Protein AF-0000000074801088 (afdb_homodimer)

Structure (mmCIF, N/CA/C/O backbone):
data_AF-0000000074801088-model_v1
#
loop_
_entity.id
_entity.type
_entity.pdbx_description
1 polymer 'Uncharacterized protein'
#
loop_
_atom_site.group_PDB
_atom_site.id
_atom_site.type_symbol
_atom_site.label_atom_id
_atom_site.label_alt_id
_atom_site.label_comp_id
_atom_site.label_asym_id
_atom_site.label_entity_id
_atom_site.label_seq_id
_atom_site.pdbx_PDB_ins_code
_atom_site.Cartn_x
_atom_site.Cartn_y
_atom_site.Cartn_z
_atom_site.occupancy
_atom_site.B_iso_or_equiv
_atom_site.auth_seq_id
_atom_site.auth_comp_id
_atom_site.auth_asym_id
_atom_site.auth_atom_id
_atom_site.pdbx_PDB_model_num
ATOM 1 N N . MET A 1 1 ? 20.922 -14.672 -31.438 1 20.58 1 MET A N 1
ATOM 2 C CA . MET A 1 1 ? 20.516 -13.312 -31.078 1 20.58 1 MET A CA 1
ATOM 3 C C . MET A 1 1 ? 20.281 -13.211 -29.578 1 20.58 1 MET A C 1
ATOM 5 O O . MET A 1 1 ? 19.438 -13.914 -29.031 1 20.58 1 MET A O 1
ATOM 9 N N . THR A 1 2 ? 21.234 -13.008 -28.734 1 25.7 2 THR A N 1
ATOM 10 C CA . THR A 1 2 ? 21.266 -13.164 -27.297 1 25.7 2 THR A CA 1
ATOM 11 C C . THR A 1 2 ? 20.234 -12.266 -26.625 1 25.7 2 THR A C 1
ATOM 13 O O . THR A 1 2 ? 20.234 -11.047 -26.812 1 25.7 2 THR A O 1
ATOM 16 N N . ILE A 1 3 ? 18.938 -12.562 -26.75 1 32.53 3 ILE A N 1
ATOM 17 C CA . ILE A 1 3 ? 17.906 -11.75 -26.109 1 32.53 3 ILE A CA 1
ATOM 18 C C . ILE A 1 3 ? 18.469 -11.094 -24.859 1 32.53 3 ILE A C 1
ATOM 20 O O . ILE A 1 3 ? 18.953 -11.773 -23.953 1 32.53 3 ILE A O 1
ATOM 24 N N . ASP A 1 4 ? 19.125 -10.016 -24.953 1 36.09 4 ASP A N 1
ATOM 25 C CA . ASP A 1 4 ? 19.672 -9.164 -23.906 1 36.09 4 ASP A CA 1
ATOM 26 C C . ASP A 1 4 ? 18.75 -9.125 -22.688 1 36.09 4 ASP A C 1
ATOM 28 O O . ASP A 1 4 ? 17.609 -8.656 -22.781 1 36.09 4 ASP A O 1
ATOM 32 N N . GLY A 1 5 ? 18.469 -10.156 -22.016 1 40.12 5 GLY A N 1
ATOM 33 C CA . GLY A 1 5 ? 17.656 -10.461 -20.859 1 40.12 5 GLY A CA 1
ATOM 34 C C . GLY A 1 5 ? 17.516 -9.297 -19.891 1 40.12 5 GLY A C 1
ATOM 35 O O . GLY A 1 5 ? 18.484 -8.586 -19.625 1 40.12 5 GLY A O 1
ATOM 36 N N . CYS A 1 6 ? 16.562 -8.438 -20.078 1 46.59 6 CYS A N 1
ATOM 37 C CA . CYS A 1 6 ? 16.266 -7.289 -19.234 1 46.59 6 CYS A CA 1
ATOM 38 C C . CYS A 1 6 ? 16.719 -7.527 -17.797 1 46.59 6 CYS A C 1
ATOM 40 O O . CYS A 1 6 ? 16.141 -8.336 -17.078 1 46.59 6 CYS A O 1
ATOM 42 N N . ASN A 1 7 ? 18.016 -7.645 -17.562 1 57.75 7 ASN A N 1
ATOM 43 C CA . ASN A 1 7 ? 18.672 -7.832 -16.281 1 57.75 7 ASN A CA 1
ATOM 44 C C . ASN A 1 7 ? 18.438 -6.645 -15.344 1 57.75 7 ASN A C 1
ATOM 46 O O . ASN A 1 7 ? 18.625 -5.492 -15.75 1 57.75 7 ASN A O 1
ATOM 50 N N . TYR A 1 8 ? 17.547 -6.824 -14.523 1 63.91 8 TYR A N 1
ATOM 51 C CA . TYR A 1 8 ? 17.438 -5.805 -13.492 1 63.91 8 TYR A CA 1
ATOM 52 C C . TYR A 1 8 ? 18.719 -5.703 -12.688 1 63.91 8 TYR A C 1
ATOM 54 O O . TYR A 1 8 ? 19.391 -6.707 -12.445 1 63.91 8 TYR A O 1
ATOM 62 N N . ARG A 1 9 ? 19.312 -4.531 -12.578 1 66 9 ARG A N 1
ATOM 63 C CA . ARG A 1 9 ? 20.484 -4.273 -11.742 1 66 9 ARG A CA 1
ATOM 64 C C . ARG A 1 9 ? 20.172 -3.225 -10.68 1 66 9 ARG A C 1
ATOM 66 O O . ARG A 1 9 ? 19.266 -2.41 -10.852 1 66 9 ARG A O 1
ATOM 73 N N . LEU A 1 10 ? 20.859 -3.379 -9.578 1 69.06 10 LEU A N 1
ATOM 74 C CA . LEU A 1 10 ? 20.766 -2.32 -8.578 1 69.06 10 LEU A CA 1
ATOM 75 C C . LEU A 1 10 ? 21.25 -0.991 -9.156 1 69.06 10 LEU A C 1
ATOM 77 O O . LEU A 1 10 ? 22.375 -0.887 -9.633 1 69.06 10 LEU A O 1
ATOM 81 N N . SER A 1 11 ? 20.328 -0.104 -9.328 1 68.5 11 SER A N 1
ATOM 82 C CA . SER A 1 11 ? 20.703 1.177 -9.914 1 68.5 11 SER A CA 1
ATOM 83 C C . SER A 1 11 ? 21.141 2.174 -8.844 1 68.5 11 SER A C 1
ATOM 85 O O . SER A 1 11 ? 22.078 2.93 -9.047 1 68.5 11 SER A O 1
ATOM 87 N N . CYS A 1 12 ? 20.375 2.211 -7.723 1 72.12 12 CYS A N 1
ATOM 88 C CA . CYS A 1 12 ? 20.719 3.174 -6.684 1 72.12 12 CYS A CA 1
ATOM 89 C C . CYS A 1 12 ? 20.203 2.717 -5.324 1 72.12 12 CYS A C 1
ATOM 91 O O . CYS A 1 12 ? 19.219 1.978 -5.246 1 72.12 12 CYS A O 1
ATOM 93 N N . THR A 1 13 ? 20.938 3.092 -4.336 1 73.12 13 THR A N 1
ATOM 94 C CA . THR A 1 13 ? 20.531 2.867 -2.951 1 73.12 13 THR A CA 1
ATOM 95 C C . THR A 1 13 ? 20.25 4.191 -2.25 1 73.12 13 THR A C 1
ATOM 97 O O . THR A 1 13 ? 21.062 5.121 -2.311 1 73.12 13 THR A O 1
ATOM 100 N N . LEU A 1 14 ? 19.047 4.258 -1.788 1 75 14 LEU A N 1
ATOM 101 C CA . LEU A 1 14 ? 18.688 5.449 -1.033 1 75 14 LEU A CA 1
ATOM 102 C C . LEU A 1 14 ? 18.984 5.273 0.45 1 75 14 LEU A C 1
ATOM 104 O O . LEU A 1 14 ? 18.312 4.5 1.138 1 75 14 LEU A O 1
ATOM 108 N N . ARG A 1 15 ? 20.078 5.977 0.798 1 74.5 15 ARG A N 1
ATOM 109 C CA . ARG A 1 15 ? 20.578 5.848 2.166 1 74.5 15 ARG A CA 1
ATOM 110 C C . ARG A 1 15 ? 20.422 7.16 2.928 1 74.5 15 ARG A C 1
ATOM 112 O O . ARG A 1 15 ? 20.938 8.195 2.5 1 74.5 15 ARG A O 1
ATOM 119 N N . ALA A 1 16 ? 19.359 7.191 3.789 1 71.19 16 ALA A N 1
ATOM 120 C CA . ALA A 1 16 ? 19.312 8.422 4.566 1 71.19 16 ALA A CA 1
ATOM 121 C C . ALA A 1 16 ? 18.578 8.211 5.895 1 71.19 16 ALA A C 1
ATOM 123 O O . ALA A 1 16 ? 18.938 8.812 6.906 1 71.19 16 ALA A O 1
ATOM 124 N N . HIS A 1 17 ? 17.672 7.391 5.895 1 80.88 17 HIS A N 1
ATOM 125 C CA . HIS A 1 17 ? 16.969 7.168 7.148 1 80.88 17 HIS A CA 1
ATOM 126 C C . HIS A 1 17 ? 17.859 6.496 8.18 1 80.88 17 HIS A C 1
ATOM 128 O O . HIS A 1 17 ? 18.719 5.676 7.828 1 80.88 17 HIS A O 1
ATOM 134 N N . GLU A 1 18 ? 17.688 6.84 9.445 1 79.94 18 GLU A N 1
ATOM 135 C CA . GLU A 1 18 ? 18.516 6.312 10.531 1 79.94 18 GLU A CA 1
ATOM 136 C C . GLU A 1 18 ? 17.844 5.113 11.195 1 79.94 18 GLU A C 1
ATOM 138 O O . GLU A 1 18 ? 18.422 4.5 12.094 1 79.94 18 GLU A O 1
ATOM 143 N N . ASP A 1 19 ? 16.703 4.891 10.852 1 81.94 19 ASP A N 1
ATOM 144 C CA . ASP A 1 19 ? 15.922 3.766 11.375 1 81.94 19 ASP A CA 1
ATOM 145 C C . ASP A 1 19 ? 15.055 3.146 10.273 1 81.94 19 ASP A C 1
ATOM 147 O O . ASP A 1 19 ? 15.172 3.512 9.102 1 81.94 19 ASP A O 1
ATOM 151 N N . ASP A 1 20 ? 14.219 2.174 10.594 1 75.69 20 ASP A N 1
ATOM 152 C CA . ASP A 1 20 ? 13.422 1.412 9.633 1 75.69 20 ASP A CA 1
ATOM 153 C C . ASP A 1 20 ? 12.5 2.33 8.836 1 75.69 20 ASP A C 1
ATOM 155 O O . ASP A 1 20 ? 11.906 3.26 9.391 1 75.69 20 ASP A O 1
ATOM 159 N N . VAL A 1 21 ? 12.492 2.049 7.508 1 81.5 21 VAL A N 1
ATOM 160 C CA . VAL A 1 21 ? 11.492 2.699 6.66 1 81.5 21 VAL A CA 1
ATOM 161 C C . VAL A 1 21 ? 10.141 2.004 6.824 1 81.5 21 VAL A C 1
ATOM 163 O O . VAL A 1 21 ? 10.07 0.773 6.824 1 81.5 21 VAL A O 1
ATOM 166 N N . ARG A 1 22 ? 9.102 2.705 6.953 1 81 22 ARG A N 1
ATOM 167 C CA . ARG A 1 22 ? 7.793 2.127 7.238 1 81 22 ARG A CA 1
ATOM 168 C C . ARG A 1 22 ? 6.891 2.174 6.008 1 81 22 ARG A C 1
ATOM 170 O O . ARG A 1 22 ? 6.016 1.322 5.84 1 81 22 ARG A O 1
ATOM 177 N N . ARG A 1 23 ? 7.055 3.203 5.211 1 83.12 23 ARG A N 1
ATOM 178 C CA . ARG A 1 23 ? 6.203 3.355 4.035 1 83.12 23 ARG A CA 1
ATOM 179 C C . ARG A 1 23 ? 6.941 4.082 2.918 1 83.12 23 ARG A C 1
ATOM 181 O O . ARG A 1 23 ? 7.785 4.941 3.18 1 83.12 23 ARG A O 1
ATOM 188 N N . ILE A 1 24 ? 6.613 3.711 1.721 1 83.94 24 ILE A N 1
ATOM 189 C CA . ILE A 1 24 ? 7.051 4.406 0.516 1 83.94 24 ILE A CA 1
ATOM 190 C C . ILE A 1 24 ? 5.836 4.977 -0.218 1 83.94 24 ILE A C 1
ATOM 192 O O . ILE A 1 24 ? 4.828 4.289 -0.388 1 83.94 24 ILE A O 1
ATOM 196 N N . CYS A 1 25 ? 5.93 6.18 -0.61 1 87.75 25 CYS A N 1
ATOM 197 C CA . CYS A 1 25 ? 4.855 6.852 -1.331 1 87.75 25 CYS A CA 1
ATOM 198 C C . CYS A 1 25 ? 5.363 7.438 -2.643 1 87.75 25 CYS A C 1
ATOM 200 O O . CYS A 1 25 ? 6.266 8.273 -2.645 1 87.75 25 CYS A O 1
ATOM 202 N N . LEU A 1 26 ? 4.785 6.957 -3.688 1 85.69 26 LEU A N 1
ATOM 203 C CA . LEU A 1 26 ? 5.109 7.531 -4.988 1 85.69 26 LEU A CA 1
ATOM 204 C C . LEU A 1 26 ? 4.422 8.883 -5.176 1 85.69 26 LEU A C 1
ATOM 206 O O . LEU A 1 26 ? 3.219 9.008 -4.926 1 85.69 26 LEU A O 1
ATOM 210 N N . CYS A 1 27 ? 5.211 9.805 -5.562 1 90.38 27 CYS A N 1
ATOM 211 C CA . CYS A 1 27 ? 4.699 11.156 -5.75 1 90.38 27 CYS A CA 1
ATOM 212 C C . CYS A 1 27 ? 4.672 11.531 -7.227 1 90.38 27 CYS A C 1
ATOM 214 O O . CYS A 1 27 ? 5.203 12.57 -7.621 1 90.38 27 CYS A O 1
ATOM 216 N N . GLY A 1 28 ? 3.992 10.664 -7.953 1 84.44 28 GLY A N 1
ATOM 217 C CA . GLY A 1 28 ? 3.977 10.875 -9.391 1 84.44 28 GLY A CA 1
ATOM 218 C C . GLY A 1 28 ? 5.363 10.922 -10.008 1 84.44 28 GLY A C 1
ATOM 219 O O . GLY A 1 28 ? 6.176 10.023 -9.781 1 84.44 28 GLY A O 1
ATOM 220 N N . ASN A 1 29 ? 5.543 11.922 -10.836 1 83.69 29 ASN A N 1
ATOM 221 C CA . ASN A 1 29 ? 6.848 12.102 -11.469 1 83.69 29 ASN A CA 1
ATOM 222 C C . ASN A 1 29 ? 7.75 13.016 -10.648 1 83.69 29 ASN A C 1
ATOM 224 O O . ASN A 1 29 ? 8.883 13.289 -11.039 1 83.69 29 ASN A O 1
ATOM 228 N N . SER A 1 30 ? 7.211 13.43 -9.523 1 90.38 30 SER A N 1
ATOM 229 C CA . SER A 1 30 ? 7.953 14.398 -8.719 1 90.38 30 SER A CA 1
ATOM 230 C C . SER A 1 30 ? 9.008 13.711 -7.855 1 90.38 30 SER A C 1
ATOM 232 O O . SER A 1 30 ? 9.992 14.328 -7.465 1 90.38 30 SER A O 1
ATOM 234 N N . GLY A 1 31 ? 8.773 12.492 -7.5 1 89.5 31 GLY A N 1
ATOM 235 C CA . GLY A 1 31 ? 9.742 11.805 -6.66 1 89.5 31 GLY A CA 1
ATOM 236 C C . GLY A 1 31 ? 9.117 10.742 -5.781 1 89.5 31 GLY A C 1
ATOM 237 O O . GLY A 1 31 ? 8.062 10.188 -6.113 1 89.5 31 GLY A O 1
ATOM 238 N N . ILE A 1 32 ? 9.828 10.422 -4.707 1 87.31 32 ILE A N 1
ATOM 239 C CA . ILE A 1 32 ? 9.422 9.398 -3.75 1 87.31 32 ILE A CA 1
ATOM 240 C C . ILE A 1 32 ? 9.539 9.938 -2.328 1 87.31 32 ILE A C 1
ATOM 242 O O . ILE A 1 32 ? 10.523 10.602 -1.995 1 87.31 32 ILE A O 1
ATOM 246 N N . ALA A 1 33 ? 8.477 9.672 -1.574 1 90.44 33 ALA A N 1
ATOM 247 C CA . ALA A 1 33 ? 8.547 10 -0.152 1 90.44 33 ALA A CA 1
ATOM 248 C C . ALA A 1 33 ? 8.625 8.734 0.699 1 90.44 33 ALA A C 1
ATOM 250 O O . ALA A 1 33 ? 7.945 7.746 0.419 1 90.44 33 ALA A O 1
ATOM 251 N N . THR A 1 34 ? 9.492 8.742 1.693 1 87.44 34 THR A N 1
ATOM 252 C CA . THR A 1 34 ? 9.617 7.613 2.605 1 87.44 34 THR A CA 1
ATOM 253 C C . THR A 1 34 ? 9.43 8.062 4.051 1 87.44 34 THR A C 1
ATOM 255 O O . THR A 1 34 ? 9.898 9.125 4.445 1 87.44 34 THR A O 1
ATOM 258 N N . SER A 1 35 ? 8.648 7.285 4.75 1 89.69 35 SER A N 1
ATOM 259 C CA . SER A 1 35 ? 8.508 7.504 6.188 1 89.69 35 SER A CA 1
ATOM 260 C C . SER A 1 35 ? 9.328 6.496 6.984 1 89.69 35 SER A C 1
ATOM 262 O O . SER A 1 35 ? 9.609 5.398 6.5 1 89.69 35 SER A O 1
ATOM 264 N N . SER A 1 36 ? 9.625 6.871 8.219 1 86.5 36 SER A N 1
ATOM 265 C CA . SER A 1 36 ? 10.555 6.027 8.961 1 86.5 36 SER A CA 1
ATOM 266 C C . SER A 1 36 ? 10.281 6.094 10.461 1 86.5 36 SER A C 1
ATOM 268 O O . SER A 1 36 ? 9.602 7.012 10.93 1 86.5 36 SER A O 1
ATOM 270 N N . ARG A 1 37 ? 10.859 5.133 11.141 1 87.88 37 ARG A N 1
ATOM 271 C CA . ARG A 1 37 ? 10.859 5.129 12.594 1 87.88 37 ARG A CA 1
ATOM 272 C C . ARG A 1 37 ? 11.766 6.23 13.148 1 87.88 37 ARG A C 1
ATOM 274 O O . ARG A 1 37 ? 11.703 6.555 14.336 1 87.88 37 ARG A O 1
ATOM 281 N N . ASP A 1 38 ? 12.586 6.855 12.344 1 88.31 38 ASP A N 1
ATOM 282 C CA . ASP A 1 38 ? 13.469 7.922 12.805 1 88.31 38 ASP A CA 1
ATOM 283 C C . ASP A 1 38 ? 12.719 9.242 12.93 1 88.31 38 ASP A C 1
ATOM 285 O O . ASP A 1 38 ? 13.336 10.305 13.055 1 88.31 38 ASP A O 1
ATOM 289 N N . LYS A 1 39 ? 11.453 9.234 12.758 1 96 39 LYS A N 1
ATOM 290 C CA . LYS A 1 39 ? 10.523 10.328 13.016 1 96 39 LYS A CA 1
ATOM 291 C C . LYS A 1 39 ? 10.531 11.336 11.867 1 96 39 LYS A C 1
ATOM 293 O O . LYS A 1 39 ? 10.016 12.445 12 1 96 39 LYS A O 1
ATOM 298 N N . THR A 1 40 ? 11.102 10.914 10.742 1 94.94 40 THR A N 1
ATOM 299 C CA . THR A 1 40 ? 11.172 11.867 9.641 1 94.94 40 THR A CA 1
ATOM 300 C C . THR A 1 40 ? 10.5 11.297 8.391 1 94.94 40 THR A C 1
ATOM 302 O O . THR A 1 40 ? 10.312 10.086 8.281 1 94.94 40 THR A O 1
ATOM 305 N N . VAL A 1 41 ? 10.109 12.195 7.523 1 94.69 41 VAL A N 1
ATOM 306 C CA . VAL A 1 41 ? 9.797 11.898 6.129 1 94.69 41 VAL A CA 1
ATOM 307 C C . VAL A 1 41 ? 10.914 12.43 5.23 1 94.69 41 VAL A C 1
ATOM 309 O O . VAL A 1 41 ? 11.375 13.562 5.402 1 94.69 41 VAL A O 1
ATOM 312 N N . ARG A 1 42 ? 11.336 11.594 4.328 1 92.56 42 ARG A N 1
ATOM 313 C CA . ARG A 1 42 ? 12.344 12.039 3.373 1 92.56 42 ARG A CA 1
ATOM 314 C C . ARG A 1 42 ? 11.789 12.023 1.951 1 92.56 42 ARG A C 1
ATOM 316 O O . ARG A 1 42 ? 11.062 11.109 1.571 1 92.56 42 ARG A O 1
ATOM 323 N N . PHE A 1 43 ? 12.109 13.055 1.259 1 94.12 43 PHE A N 1
ATOM 324 C CA . PHE A 1 43 ? 11.664 13.203 -0.122 1 94.12 43 PHE A CA 1
ATOM 325 C C . PHE A 1 43 ? 12.836 13.086 -1.085 1 94.12 43 PHE A C 1
ATOM 327 O O . PHE A 1 43 ? 13.828 13.805 -0.956 1 94.12 43 PHE A O 1
ATOM 334 N N . TRP A 1 44 ? 12.68 12.156 -2.012 1 89.12 44 TRP A N 1
ATOM 335 C CA . TRP A 1 44 ? 13.719 11.852 -2.992 1 89.12 44 TRP A CA 1
ATOM 336 C C . TRP A 1 44 ? 13.289 12.281 -4.391 1 89.12 44 TRP A C 1
ATOM 338 O O . TRP A 1 44 ? 12.164 12.008 -4.812 1 89.12 44 TRP A O 1
ATOM 348 N N . VAL A 1 45 ? 14.18 12.945 -5.09 1 90.12 45 VAL A N 1
ATOM 349 C CA . VAL A 1 45 ? 13.883 13.383 -6.449 1 90.12 45 VAL A CA 1
ATOM 350 C C . VAL A 1 45 ? 14.82 12.695 -7.434 1 90.12 45 VAL A C 1
ATOM 352 O O . VAL A 1 45 ? 15.93 12.289 -7.062 1 90.12 45 VAL A O 1
ATOM 355 N N . PRO A 1 46 ? 14.297 12.539 -8.641 1 86.62 46 PRO A N 1
ATOM 356 C CA . PRO A 1 46 ? 15.195 11.969 -9.648 1 86.62 46 PRO A CA 1
ATOM 357 C C . PRO A 1 46 ? 16.469 12.789 -9.836 1 86.62 46 PRO A C 1
ATOM 359 O O . PRO A 1 46 ? 16.422 14.016 -9.82 1 86.62 46 PRO A O 1
ATOM 362 N N . ASP A 1 47 ? 17.547 12.102 -9.891 1 87.81 47 ASP A N 1
ATOM 363 C CA . ASP A 1 47 ? 18.844 12.734 -10.141 1 87.81 47 ASP A CA 1
ATOM 364 C C . ASP A 1 47 ? 19 13.109 -11.609 1 87.81 47 ASP A C 1
ATOM 366 O O . ASP A 1 47 ? 18.969 12.242 -12.484 1 87.81 47 ASP A O 1
ATOM 370 N N . PRO A 1 48 ? 19.172 14.367 -11.891 1 86.12 48 PRO A N 1
ATOM 371 C CA . PRO A 1 48 ? 19.344 14.758 -13.289 1 86.12 48 PRO A CA 1
ATOM 372 C C . PRO A 1 48 ? 20.656 14.25 -13.891 1 86.12 48 PRO A C 1
ATOM 374 O O . PRO A 1 48 ? 20.781 14.117 -15.109 1 86.12 48 PRO A O 1
ATOM 377 N N . GLU A 1 49 ? 21.625 13.922 -13.094 1 86 49 GLU A N 1
ATOM 378 C CA . GLU A 1 49 ? 22.953 13.562 -13.578 1 86 49 GLU A CA 1
ATOM 379 C C . GLU A 1 49 ? 23.109 12.047 -13.695 1 86 49 GLU A C 1
ATOM 381 O O . GLU A 1 49 ? 24.078 11.562 -14.281 1 86 49 GLU A O 1
ATOM 386 N N . LYS A 1 50 ? 22.344 11.336 -13.086 1 76.31 50 LYS A N 1
ATOM 387 C CA . LYS A 1 50 ? 22.453 9.875 -13.078 1 76.31 50 LYS A CA 1
ATOM 388 C C . LYS A 1 50 ? 21.141 9.227 -13.5 1 76.31 50 LYS A C 1
ATOM 390 O O . LYS A 1 50 ? 20.109 9.398 -12.852 1 76.31 50 LYS A O 1
ATOM 395 N N . LYS A 1 51 ? 21.328 8.508 -14.594 1 73.5 51 LYS A N 1
ATOM 396 C CA . LYS A 1 51 ? 20.141 7.793 -15.062 1 73.5 51 LYS A CA 1
ATOM 397 C C . LYS A 1 51 ? 19.656 6.781 -14.023 1 73.5 51 LYS A C 1
ATOM 399 O O . LYS A 1 51 ? 20.453 6.008 -13.492 1 73.5 51 LYS A O 1
ATOM 404 N N . HIS A 1 52 ? 18.484 6.809 -13.523 1 71.12 52 HIS A N 1
ATOM 405 C CA . HIS A 1 52 ? 17.859 5.906 -12.562 1 71.12 52 HIS A CA 1
ATOM 406 C C . HIS A 1 52 ? 18.328 6.199 -11.148 1 71.12 52 HIS A C 1
ATOM 408 O O . HIS A 1 52 ? 18.359 5.305 -10.297 1 71.12 52 HIS A O 1
ATOM 414 N N . GLY A 1 53 ? 18.766 7.363 -11 1 78 53 GLY A N 1
ATOM 415 C CA . GLY A 1 53 ? 19.203 7.766 -9.672 1 78 53 GLY A CA 1
ATOM 416 C C . GLY A 1 53 ? 18.234 8.719 -8.984 1 78 53 GLY A C 1
ATOM 417 O O . GLY A 1 53 ? 17.406 9.344 -9.641 1 78 53 GLY A O 1
ATOM 418 N N . TYR A 1 54 ? 18.312 8.695 -7.672 1 83.25 54 TYR A N 1
ATOM 419 C CA . TYR A 1 54 ? 17.531 9.617 -6.848 1 83.25 54 TYR A CA 1
ATOM 420 C C . TYR A 1 54 ? 18.438 10.344 -5.848 1 83.25 54 TYR A C 1
ATOM 422 O O . TYR A 1 54 ? 19.438 9.797 -5.402 1 83.25 54 TYR A O 1
ATOM 430 N N . LEU A 1 55 ? 18 11.547 -5.594 1 87.94 55 LEU A N 1
ATOM 431 C CA . LEU A 1 55 ? 18.688 12.352 -4.59 1 87.94 55 LEU A CA 1
ATOM 432 C C . LEU A 1 55 ? 17.734 12.789 -3.49 1 87.94 55 LEU A C 1
ATOM 434 O O . LEU A 1 55 ? 16.547 13.047 -3.754 1 87.94 55 LEU A O 1
ATOM 438 N N . LEU A 1 56 ? 18.375 12.867 -2.291 1 90.44 56 LEU A N 1
ATOM 439 C CA . LEU A 1 56 ? 17.578 13.422 -1.194 1 90.44 56 LEU A CA 1
ATOM 440 C C . LEU A 1 56 ? 17.344 14.922 -1.396 1 90.44 56 LEU A C 1
ATOM 442 O O . LEU A 1 56 ? 18.297 15.695 -1.511 1 90.44 56 LEU A O 1
ATOM 446 N N . SER A 1 57 ? 16.156 15.273 -1.509 1 94.12 57 SER A N 1
ATOM 447 C CA . SER A 1 57 ? 15.805 16.672 -1.741 1 94.12 57 SER A CA 1
ATOM 448 C C . SER A 1 57 ? 15.414 17.375 -0.442 1 94.12 57 SER A C 1
ATOM 450 O O . SER A 1 57 ? 15.797 18.516 -0.21 1 94.12 57 SER A O 1
ATOM 452 N N . LYS A 1 58 ? 14.648 16.703 0.413 1 95.75 58 LYS A N 1
ATOM 453 C CA . LYS A 1 58 ? 14.156 17.297 1.652 1 95.75 58 LYS A CA 1
ATOM 454 C C . LYS A 1 58 ? 14.078 16.25 2.766 1 95.75 58 LYS A C 1
ATOM 456 O O . LYS A 1 58 ? 13.812 15.078 2.506 1 95.75 58 LYS A O 1
ATOM 461 N N . THR A 1 59 ? 14.367 16.719 3.932 1 95.88 59 THR A N 1
ATOM 462 C CA . THR A 1 59 ? 14.047 15.992 5.16 1 95.88 59 THR A CA 1
ATOM 463 C C . THR A 1 59 ? 12.984 16.734 5.965 1 95.88 59 THR A C 1
ATOM 465 O O . THR A 1 59 ? 13.211 17.875 6.395 1 95.88 59 THR A O 1
ATOM 468 N N . LEU A 1 60 ? 11.898 16.141 6.121 1 97.56 60 LEU A N 1
ATOM 469 C CA . LEU A 1 60 ? 10.766 16.734 6.82 1 97.56 60 LEU A CA 1
ATOM 470 C C . LEU A 1 60 ? 10.664 16.203 8.25 1 97.56 60 LEU A C 1
ATOM 472 O O . LEU A 1 60 ? 10.234 15.07 8.461 1 97.56 60 LEU A O 1
ATOM 476 N N . ALA A 1 61 ? 11.07 17.078 9.148 1 97.44 61 ALA A N 1
ATOM 477 C CA . ALA A 1 61 ? 11.07 16.719 10.562 1 97.44 61 ALA A CA 1
ATOM 478 C C . ALA A 1 61 ? 9.992 17.484 11.32 1 97.44 61 ALA A C 1
ATOM 480 O O . ALA A 1 61 ? 9.93 18.719 11.25 1 97.44 61 ALA A O 1
ATOM 481 N N . GLY A 1 62 ? 9.141 16.797 11.93 1 97.31 62 GLY A N 1
ATOM 482 C CA . GLY A 1 62 ? 8.07 17.422 12.695 1 97.31 62 GLY A CA 1
ATOM 483 C C . GLY A 1 62 ? 7.398 16.453 13.664 1 97.31 62 GLY A C 1
ATOM 484 O O . GLY A 1 62 ? 6.965 16.859 14.75 1 97.31 62 GLY A O 1
ATOM 485 N N . HIS A 1 63 ? 7.336 15.219 13.359 1 98.19 63 HIS A N 1
ATOM 486 C CA . HIS A 1 63 ? 6.754 14.203 14.227 1 98.19 63 HIS A CA 1
ATOM 487 C C . HIS A 1 63 ? 7.645 13.945 15.438 1 98.19 63 HIS A C 1
ATOM 489 O O . HIS A 1 63 ? 8.867 14.062 15.352 1 98.19 63 HIS A O 1
ATOM 495 N N . THR A 1 64 ? 7.066 13.539 16.531 1 97.88 64 THR A N 1
ATOM 496 C CA . THR A 1 64 ? 7.797 13.266 17.766 1 97.88 64 THR A CA 1
ATOM 497 C C . THR A 1 64 ? 7.938 11.758 17.984 1 97.88 64 THR A C 1
ATOM 499 O O . THR A 1 64 ? 8.516 11.32 18.969 1 97.88 64 THR A O 1
ATOM 502 N N . SER A 1 65 ? 7.402 10.945 17.172 1 96.62 65 SER A N 1
ATOM 503 C CA . SER A 1 65 ? 7.508 9.492 17.141 1 96.62 65 SER A CA 1
ATOM 504 C C . SER A 1 65 ? 7.512 8.961 15.711 1 96.62 65 SER A C 1
ATOM 506 O O . SER A 1 65 ? 7.641 9.734 14.758 1 96.62 65 SER A O 1
ATOM 508 N N . PHE A 1 66 ? 7.492 7.645 15.594 1 92.69 66 PHE A N 1
ATOM 509 C CA . PHE A 1 66 ? 7.648 7.043 14.273 1 92.69 66 PHE A CA 1
ATOM 510 C C . PHE A 1 66 ? 6.559 7.523 13.328 1 92.69 66 PHE A C 1
ATOM 512 O O . PHE A 1 66 ? 5.434 7.801 13.758 1 92.69 66 PHE A O 1
ATOM 519 N N . VAL A 1 67 ? 6.949 7.691 12.031 1 93.56 67 VAL A N 1
ATOM 520 C CA . VAL A 1 67 ? 6.047 8.086 10.953 1 93.56 67 VAL A CA 1
ATOM 521 C C . VAL A 1 67 ? 5.641 6.859 10.141 1 93.56 67 VAL A C 1
ATOM 523 O O . VAL A 1 67 ? 6.48 6.023 9.805 1 93.56 67 VAL A O 1
ATOM 526 N N . GLY A 1 68 ? 4.324 6.797 9.844 1 91.44 68 GLY A N 1
ATOM 527 C CA . GLY A 1 68 ? 3.82 5.648 9.109 1 91.44 68 GLY A CA 1
ATOM 528 C C . GLY A 1 68 ? 3.189 6.02 7.785 1 91.44 68 GLY A C 1
ATOM 529 O O . GLY A 1 68 ? 3.887 6.152 6.773 1 91.44 68 GLY A O 1
ATOM 530 N N . PRO A 1 69 ? 1.876 6.254 7.754 1 91.19 69 PRO A N 1
ATOM 531 C CA . PRO A 1 69 ? 1.207 6.48 6.469 1 91.19 69 PRO A CA 1
ATOM 532 C C . PRO A 1 69 ? 1.589 7.816 5.832 1 91.19 69 PRO A C 1
ATOM 534 O O . PRO A 1 69 ? 1.842 8.789 6.539 1 91.19 69 PRO A O 1
ATOM 537 N N . LEU A 1 70 ? 1.595 7.781 4.535 1 93.12 70 LEU A N 1
ATOM 538 C CA . LEU A 1 70 ? 1.892 8.945 3.703 1 93.12 70 LEU A CA 1
ATOM 539 C C . LEU A 1 70 ? 0.854 9.102 2.596 1 93.12 70 LEU A C 1
ATOM 541 O O . LEU A 1 70 ? 0.294 8.109 2.121 1 93.12 70 LEU A O 1
ATOM 545 N N . ALA A 1 71 ? 0.669 10.266 2.223 1 94.56 71 ALA A N 1
ATOM 546 C CA . ALA A 1 71 ? -0.117 10.562 1.029 1 94.56 71 ALA A CA 1
ATOM 547 C C . ALA A 1 71 ? 0.467 11.75 0.273 1 94.56 71 ALA A C 1
ATOM 549 O O . ALA A 1 71 ? 1.042 12.664 0.879 1 94.56 71 ALA A O 1
ATOM 550 N N . TRP A 1 72 ? 0.234 11.688 -0.998 1 94.62 72 TRP A N 1
ATOM 551 C CA . TRP A 1 72 ? 0.78 12.688 -1.906 1 94.62 72 TRP A CA 1
ATOM 552 C C . TRP A 1 72 ? -0.314 13.633 -2.398 1 94.62 72 TRP A C 1
ATOM 554 O O . TRP A 1 72 ? -1.411 13.188 -2.75 1 94.62 72 TRP A O 1
ATOM 564 N N . ILE A 1 73 ? 0.06 14.906 -2.357 1 95.25 73 ILE A N 1
ATOM 565 C CA . ILE A 1 73 ? -0.756 15.93 -3.006 1 95.25 73 ILE A CA 1
ATOM 566 C C . ILE A 1 73 ? -0.015 16.484 -4.215 1 95.25 73 ILE A C 1
ATOM 568 O O . ILE A 1 73 ? 1.02 17.141 -4.07 1 95.25 73 ILE A O 1
ATOM 572 N N . PRO A 1 74 ? -0.579 16.25 -5.332 1 94.69 74 PRO A N 1
ATOM 573 C CA . PRO A 1 74 ? 0.116 16.719 -6.535 1 94.69 74 PRO A CA 1
ATOM 574 C C . PRO A 1 74 ? 0.247 18.234 -6.582 1 94.69 74 PRO A C 1
ATOM 576 O O . PRO A 1 74 ? -0.508 18.953 -5.91 1 94.69 74 PRO A O 1
ATOM 579 N N . PRO A 1 75 ? 1.188 18.672 -7.438 1 95.44 75 PRO A N 1
ATOM 580 C CA . PRO A 1 75 ? 1.36 20.109 -7.59 1 95.44 75 PRO A CA 1
ATOM 581 C C . PRO A 1 75 ? 0.078 20.812 -8.031 1 95.44 75 PRO A C 1
ATOM 583 O O . PRO A 1 75 ? -0.679 20.281 -8.844 1 95.44 75 PRO A O 1
ATOM 586 N N . GLY A 1 76 ? -0.136 21.953 -7.457 1 93.75 76 GLY A N 1
ATOM 587 C CA . GLY A 1 76 ? -1.277 22.812 -7.754 1 93.75 76 GLY A CA 1
ATOM 588 C C . GLY A 1 76 ? -1.103 24.234 -7.27 1 93.75 76 GLY A C 1
ATOM 589 O O . GLY A 1 76 ? 0.017 24.672 -6.988 1 93.75 76 GLY A O 1
ATOM 590 N N . GLU A 1 77 ? -2.197 24.938 -7.277 1 92.56 77 GLU A N 1
ATOM 591 C CA . GLU A 1 77 ? -2.141 26.344 -6.91 1 92.56 77 GLU A CA 1
ATOM 592 C C . GLU A 1 77 ? -1.67 26.531 -5.469 1 92.56 77 GLU A C 1
ATOM 594 O O . GLU A 1 77 ? -0.799 27.359 -5.195 1 92.56 77 GLU A O 1
ATOM 599 N N . ARG A 1 78 ? -2.184 25.734 -4.586 1 90.69 78 ARG A N 1
ATOM 600 C CA . ARG A 1 78 ? -1.858 25.875 -3.168 1 90.69 78 ARG A CA 1
ATOM 601 C C . ARG A 1 78 ? -0.448 25.375 -2.879 1 90.69 78 ARG A C 1
ATOM 603 O O . ARG A 1 78 ? 0.266 25.953 -2.057 1 90.69 78 ARG A O 1
ATOM 610 N N . PHE A 1 79 ? -0.082 24.266 -3.557 1 95 79 PHE A N 1
ATOM 611 C CA . PHE A 1 79 ? 1.229 23.656 -3.383 1 95 79 PHE A CA 1
ATOM 612 C C . PHE A 1 79 ? 1.931 23.484 -4.723 1 95 79 PHE A C 1
ATOM 614 O O . PHE A 1 79 ? 1.895 22.406 -5.32 1 95 79 PHE A O 1
ATOM 621 N N . PRO A 1 80 ? 2.629 24.469 -5.145 1 95.69 80 PRO A N 1
ATOM 622 C CA . PRO A 1 80 ? 3.223 24.453 -6.484 1 95.69 80 PRO A CA 1
ATOM 623 C C . PRO A 1 80 ? 4.16 23.266 -6.699 1 95.69 80 PRO A C 1
ATOM 625 O O . PRO A 1 80 ? 4.289 22.781 -7.824 1 95.69 80 PRO A O 1
ATOM 628 N N . GLU A 1 81 ? 4.816 22.812 -5.648 1 96.12 81 GLU A N 1
ATOM 629 C CA . GLU A 1 81 ? 5.707 21.672 -5.789 1 96.12 81 GLU A CA 1
ATOM 630 C C . GLU A 1 81 ? 5.09 20.422 -5.18 1 96.12 81 GLU A C 1
ATOM 632 O O . GLU A 1 81 ? 5.758 19.391 -5.051 1 96.12 81 GLU A O 1
ATOM 637 N N . GLY A 1 82 ? 3.85 20.562 -4.777 1 95.75 82 GLY A N 1
ATOM 638 C CA . GLY A 1 82 ? 3.143 19.453 -4.156 1 95.75 82 GLY A CA 1
ATOM 639 C C . GLY A 1 82 ? 3.199 19.484 -2.641 1 95.75 82 GLY A C 1
ATOM 640 O O . GLY A 1 82 ? 3.818 20.375 -2.055 1 95.75 82 GLY A O 1
ATOM 641 N N . GLY A 1 83 ? 2.465 18.594 -2.07 1 96.62 83 GLY A N 1
ATOM 642 C CA . GLY A 1 83 ? 2.424 18.406 -0.628 1 96.62 83 GLY A CA 1
ATOM 643 C C . GLY A 1 83 ? 2.488 16.953 -0.204 1 96.62 83 GLY A C 1
ATOM 644 O O . GLY A 1 83 ? 2.248 16.062 -1.013 1 96.62 83 GLY A O 1
ATOM 645 N N . ILE A 1 84 ? 2.906 16.75 0.994 1 97.31 84 ILE A N 1
ATOM 646 C CA . ILE A 1 84 ? 2.902 15.43 1.618 1 97.31 84 ILE A CA 1
ATOM 647 C C . ILE A 1 84 ? 2.096 15.469 2.914 1 97.31 84 ILE A C 1
ATOM 649 O O . ILE A 1 84 ? 2.209 16.422 3.691 1 97.31 84 ILE A O 1
ATOM 653 N N . VAL A 1 85 ? 1.233 14.5 3.07 1 97.25 85 VAL A N 1
ATOM 654 C CA . VAL A 1 85 ? 0.56 14.305 4.348 1 97.25 85 VAL A CA 1
ATOM 655 C C . VAL A 1 85 ? 1.146 13.086 5.062 1 97.25 85 VAL A C 1
ATOM 657 O O . VAL A 1 85 ? 1.32 12.031 4.453 1 97.25 85 VAL A O 1
ATOM 660 N N . SER A 1 86 ? 1.525 13.258 6.254 1 97.56 86 SER A N 1
ATOM 661 C CA . SER A 1 86 ? 2.113 12.172 7.031 1 97.56 86 SER A CA 1
ATOM 662 C C . SER A 1 86 ? 1.344 11.93 8.328 1 97.56 86 SER A C 1
ATOM 664 O O . SER A 1 86 ? 0.786 12.867 8.898 1 97.56 86 SER A O 1
ATOM 666 N N . GLY A 1 87 ? 1.259 10.688 8.727 1 97.38 87 GLY A N 1
ATOM 667 C CA . GLY A 1 87 ? 0.692 10.289 10 1 97.38 87 GLY A CA 1
ATOM 668 C C . GLY A 1 87 ? 1.683 9.562 10.898 1 97.38 87 GLY A C 1
ATOM 669 O O . GLY A 1 87 ? 2.498 8.773 10.414 1 97.38 87 GLY A O 1
ATOM 670 N N . GLY A 1 88 ? 1.542 9.828 12.18 1 96.44 88 GLY A N 1
ATOM 671 C CA . GLY A 1 88 ? 2.551 9.281 13.07 1 96.44 88 GLY A CA 1
ATOM 672 C C . GLY A 1 88 ? 1.96 8.531 14.25 1 96.44 88 GLY A C 1
ATOM 673 O O . GLY A 1 88 ? 0.744 8.539 14.445 1 96.44 88 GLY A O 1
ATOM 674 N N . MET A 1 89 ? 2.871 7.867 14.93 1 95.88 89 MET A N 1
ATOM 675 C CA . MET A 1 89 ? 2.529 7.262 16.219 1 95.88 89 MET A CA 1
ATOM 676 C C . MET A 1 89 ? 2.258 8.336 17.266 1 95.88 89 MET A C 1
ATOM 678 O O . MET A 1 89 ? 1.672 8.055 18.312 1 95.88 89 MET A O 1
ATOM 682 N N . ASP A 1 90 ? 2.654 9.547 17.094 1 97.56 90 ASP A N 1
ATOM 683 C CA . ASP A 1 90 ? 2.395 10.672 17.984 1 97.56 90 ASP A CA 1
ATOM 684 C C . ASP A 1 90 ? 0.969 11.195 17.812 1 97.56 90 ASP A C 1
ATOM 686 O O . ASP A 1 90 ? 0.621 12.25 18.344 1 97.56 90 ASP A O 1
ATOM 690 N N . THR A 1 91 ? 0.177 10.594 17 1 96.38 91 THR A N 1
ATOM 691 C CA . THR A 1 91 ? -1.25 10.812 16.781 1 96.38 91 THR A CA 1
ATOM 692 C C . THR A 1 91 ? -1.482 12.031 15.891 1 96.38 91 THR A C 1
ATOM 694 O O . THR A 1 91 ? -2.627 12.43 15.664 1 96.38 91 THR A O 1
ATOM 697 N N . LEU A 1 92 ? -0.431 12.555 15.367 1 96.94 92 LEU A N 1
ATOM 698 C CA . LEU A 1 92 ? -0.539 13.766 14.555 1 96.94 92 LEU A CA 1
ATOM 699 C C . LEU A 1 92 ? -0.662 13.414 13.078 1 96.94 92 LEU A C 1
ATOM 701 O O . LEU A 1 92 ? -0.029 12.469 12.602 1 96.94 92 LEU A O 1
ATOM 705 N N . VAL A 1 93 ? -1.421 14.18 12.398 1 97.06 93 VAL A N 1
ATOM 706 C CA . VAL A 1 93 ? -1.384 14.273 10.938 1 97.06 93 VAL A CA 1
ATOM 707 C C . VAL A 1 93 ? -0.781 15.617 10.523 1 97.06 93 VAL A C 1
ATOM 709 O O . VAL A 1 93 ? -1.285 16.672 10.906 1 97.06 93 VAL A O 1
ATOM 712 N N . LEU A 1 94 ? 0.276 15.562 9.781 1 98.06 94 LEU A N 1
ATOM 713 C CA . LEU A 1 94 ? 0.953 16.781 9.367 1 98.06 94 LEU A CA 1
ATOM 714 C C . LEU A 1 94 ? 0.854 16.984 7.855 1 98.06 94 LEU A C 1
ATOM 716 O O . LEU A 1 94 ? 1.038 16.031 7.09 1 98.06 94 LEU A O 1
ATOM 720 N N . LEU A 1 95 ? 0.55 18.156 7.48 1 97.19 95 LEU A N 1
ATOM 721 C CA . LEU A 1 95 ? 0.576 18.562 6.082 1 97.19 95 LEU A CA 1
ATOM 722 C C . LEU A 1 95 ? 1.823 19.375 5.777 1 97.19 95 LEU A C 1
ATOM 724 O O . LEU A 1 95 ? 2.059 20.422 6.41 1 97.19 95 LEU A O 1
ATOM 728 N N . TRP A 1 96 ? 2.562 18.922 4.805 1 97.69 96 TRP A N 1
ATOM 729 C CA . TRP A 1 96 ? 3.82 19.562 4.438 1 97.69 96 TRP A CA 1
ATOM 730 C C . TRP A 1 96 ? 3.705 20.25 3.078 1 97.69 96 TRP A C 1
ATOM 732 O O . TRP A 1 96 ? 3.207 19.656 2.117 1 97.69 96 TRP A O 1
ATOM 742 N N . ASP A 1 97 ? 4.137 21.469 3.023 1 96.88 97 ASP A N 1
ATOM 743 C CA . ASP A 1 97 ? 4.426 22.109 1.746 1 96.88 97 ASP A CA 1
ATOM 744 C C . ASP A 1 97 ? 5.801 21.703 1.221 1 96.88 97 ASP A C 1
ATOM 746 O O . ASP A 1 97 ? 6.824 22.062 1.803 1 96.88 97 ASP A O 1
ATOM 750 N N . LEU A 1 98 ? 5.824 21.016 0.213 1 96.31 98 LEU A N 1
ATOM 751 C CA . LEU A 1 98 ? 7.086 20.469 -0.268 1 96.31 98 LEU A CA 1
ATOM 752 C C . LEU A 1 98 ? 7.992 21.578 -0.803 1 96.31 98 LEU A C 1
ATOM 754 O O . LEU A 1 98 ? 9.219 21.469 -0.727 1 96.31 98 LEU A O 1
ATOM 758 N N . GLY A 1 99 ? 7.438 22.594 -1.441 1 94.88 99 GLY A N 1
ATOM 759 C CA . GLY A 1 99 ? 8.227 23.703 -1.923 1 94.88 99 GLY A CA 1
ATOM 760 C C . GLY A 1 99 ? 9.008 24.406 -0.823 1 94.88 99 GLY A C 1
ATOM 761 O O . GLY A 1 99 ? 10.195 24.688 -0.979 1 94.88 99 GLY A O 1
ATOM 762 N N . ARG A 1 100 ? 8.391 24.656 0.271 1 94 100 ARG A N 1
ATOM 763 C CA . ARG A 1 100 ? 8.992 25.359 1.395 1 94 100 ARG A CA 1
ATOM 764 C C . ARG A 1 100 ? 9.664 24.391 2.357 1 94 100 ARG A C 1
ATOM 766 O O . ARG A 1 100 ? 10.516 24.781 3.158 1 94 100 ARG A O 1
ATOM 773 N N . GLY A 1 101 ? 9.289 23.156 2.346 1 94 101 GLY A N 1
ATOM 774 C CA . GLY A 1 101 ? 9.805 22.156 3.271 1 94 101 GLY A CA 1
ATOM 775 C C . GLY A 1 101 ? 9.32 22.359 4.695 1 94 101 GLY A C 1
ATOM 776 O O . GLY A 1 101 ? 10.062 22.109 5.648 1 94 101 GLY A O 1
ATOM 777 N N . GLU A 1 102 ? 8.062 22.844 4.824 1 95.81 102 GLU A N 1
ATOM 778 C CA . GLU A 1 102 ? 7.555 23.188 6.148 1 95.81 102 GLU A CA 1
ATOM 779 C C . GLU A 1 102 ? 6.172 22.594 6.387 1 95.81 102 GLU A C 1
ATOM 781 O O . GLU A 1 102 ? 5.465 22.25 5.438 1 95.81 102 GLU A O 1
ATOM 786 N N . ILE A 1 103 ? 5.918 22.5 7.645 1 96.69 103 ILE A N 1
ATOM 787 C CA . ILE A 1 103 ? 4.566 22.109 8.031 1 96.69 103 ILE A CA 1
ATOM 788 C C . ILE A 1 103 ? 3.602 23.266 7.797 1 96.69 103 ILE A C 1
ATOM 790 O O . ILE A 1 103 ? 3.838 24.375 8.266 1 96.69 103 ILE A O 1
ATOM 794 N N . VAL A 1 104 ? 2.559 23.031 7.109 1 95.19 104 VAL A N 1
ATOM 795 C CA . VAL A 1 104 ? 1.585 24.094 6.867 1 95.19 104 VAL A CA 1
ATOM 796 C C . VAL A 1 104 ? 0.341 23.844 7.719 1 95.19 104 VAL A C 1
ATOM 798 O O . VAL A 1 104 ? -0.387 24.797 8.039 1 95.19 104 VAL A O 1
ATOM 801 N N . GLU A 1 105 ? 0.012 22.625 8.039 1 94.62 105 GLU A N 1
ATOM 802 C CA . GLU A 1 105 ? -1.085 22.281 8.938 1 94.62 105 GLU A CA 1
ATOM 803 C C . GLU A 1 105 ? -0.694 21.141 9.875 1 94.62 105 GLU A C 1
ATOM 805 O O . GLU A 1 105 ? -0.032 20.188 9.461 1 94.62 105 GLU A O 1
ATOM 810 N N . LYS A 1 106 ? -0.999 21.344 11.07 1 95.25 106 LYS A N 1
ATOM 811 C CA . LYS A 1 106 ? -0.921 20.297 12.102 1 95.25 106 LYS A CA 1
ATOM 812 C C . LYS A 1 106 ? -2.312 19.875 12.562 1 95.25 106 LYS A C 1
ATOM 814 O O . LYS A 1 106 ? -3.035 20.672 13.172 1 95.25 106 LYS A O 1
ATOM 819 N N . LEU A 1 107 ? -2.65 18.719 12.273 1 93.75 107 LEU A N 1
ATOM 820 C CA . LEU A 1 107 ? -3.994 18.219 12.539 1 93.75 107 LEU A CA 1
ATOM 821 C C . LEU A 1 107 ? -4 17.281 13.75 1 93.75 107 LEU A C 1
ATOM 823 O O . LEU A 1 107 ? -3.459 16.172 13.688 1 93.75 107 LEU A O 1
ATOM 827 N N . GLU A 1 108 ? -4.645 17.828 14.75 1 93.62 108 GLU A N 1
ATOM 828 C CA . GLU A 1 108 ? -4.699 17.125 16.031 1 93.62 108 GLU A CA 1
ATOM 829 C C . GLU A 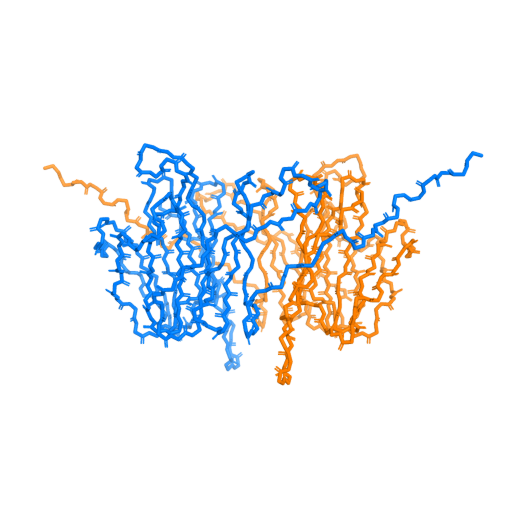1 108 ? -6.117 16.656 16.344 1 93.62 108 GLU A C 1
ATOM 831 O O . GLU A 1 108 ? -7.059 17.453 16.344 1 93.62 108 GLU A O 1
ATOM 836 N N . GLY A 1 109 ? -6.238 15.344 16.531 1 90.88 109 GLY A N 1
ATOM 837 C CA . GLY A 1 109 ? -7.555 14.828 16.859 1 90.88 109 GLY A CA 1
ATOM 838 C C . GLY A 1 109 ? -7.539 13.359 17.25 1 90.88 109 GLY A C 1
ATOM 839 O O . GLY A 1 109 ? -8.258 12.938 18.156 1 90.88 109 GLY A O 1
ATOM 840 N N . HIS A 1 110 ? -6.766 12.633 16.594 1 91.69 110 HIS A N 1
ATOM 841 C CA . HIS A 1 110 ? -6.676 11.211 16.906 1 91.69 110 HIS A CA 1
ATOM 842 C C . HIS A 1 110 ? -6.094 10.984 18.297 1 91.69 110 HIS A C 1
ATOM 844 O O . HIS A 1 110 ? -5.262 11.773 18.766 1 91.69 110 HIS A O 1
ATOM 850 N N . GLN A 1 111 ? -6.512 9.898 18.938 1 93.81 111 GLN A N 1
ATOM 851 C CA . GLN A 1 111 ? -6.055 9.578 20.281 1 93.81 111 GLN A CA 1
ATOM 852 C C . GLN A 1 111 ? -4.934 8.547 20.25 1 93.81 111 GLN A C 1
ATOM 854 O O . GLN A 1 111 ? -4.219 8.375 21.25 1 93.81 111 GLN A O 1
ATOM 859 N N . PHE A 1 112 ? -4.848 7.832 19.234 1 93.44 112 PHE A N 1
ATOM 860 C CA . PHE A 1 112 ? -3.803 6.828 19.062 1 93.44 112 PHE A CA 1
ATOM 861 C C . PHE A 1 112 ? -3.141 6.961 17.688 1 93.44 112 PHE A C 1
ATOM 863 O O . PHE A 1 112 ? -3.438 7.891 16.938 1 93.44 112 PHE A O 1
ATOM 870 N N . GLN A 1 113 ? -2.248 6.113 17.359 1 93.12 113 GLN A N 1
ATOM 871 C CA . GLN A 1 113 ? -1.434 6.133 16.156 1 93.12 113 GLN A CA 1
ATOM 872 C C . GLN A 1 113 ? -2.305 6.266 14.906 1 93.12 113 GLN A C 1
ATOM 874 O O . GLN A 1 113 ? -3.348 5.617 14.797 1 93.12 113 GLN A O 1
ATOM 879 N N . VAL A 1 114 ? -1.857 7.121 14.008 1 92.75 114 VAL A N 1
ATOM 880 C CA . VAL A 1 114 ? -2.473 7.23 12.688 1 92.75 114 VAL A CA 1
ATOM 881 C C . VAL A 1 114 ? -2.051 6.043 11.82 1 92.75 114 VAL A C 1
ATOM 883 O O . VAL A 1 114 ? -0.863 5.723 11.734 1 92.75 114 VAL A O 1
ATOM 886 N N . THR A 1 115 ? -2.988 5.371 11.117 1 87.75 115 THR A N 1
ATOM 887 C CA . THR A 1 115 ? -2.693 4.125 10.414 1 87.75 115 THR A CA 1
ATOM 888 C C . THR A 1 115 ? -2.885 4.293 8.914 1 87.75 115 THR A C 1
ATOM 890 O O . THR A 1 115 ? -2.369 3.5 8.125 1 87.75 115 THR A O 1
ATOM 893 N N . GLY A 1 116 ? -3.623 5.238 8.516 1 88.25 116 GLY A N 1
ATOM 894 C CA . GLY A 1 116 ? -3.889 5.461 7.105 1 88.25 116 GLY A CA 1
ATOM 895 C C . GLY A 1 116 ? -4.203 6.906 6.777 1 88.25 116 GLY A C 1
ATOM 896 O O . GLY A 1 116 ? -4.734 7.637 7.617 1 88.25 116 GLY A O 1
ATOM 897 N N . ILE A 1 117 ? -3.908 7.289 5.59 1 91.69 117 ILE A N 1
ATOM 898 C CA . ILE A 1 117 ? -4.203 8.625 5.078 1 91.69 117 ILE A CA 1
ATOM 899 C C . ILE A 1 117 ? -4.625 8.531 3.615 1 91.69 117 ILE A C 1
ATOM 901 O O . ILE A 1 117 ? -4.031 7.789 2.834 1 91.69 117 ILE A O 1
ATOM 905 N N . ALA A 1 118 ? -5.598 9.273 3.295 1 88.56 118 ALA A N 1
ATOM 906 C CA . ALA A 1 118 ? -6.043 9.445 1.914 1 88.56 118 ALA A CA 1
ATOM 907 C C . ALA A 1 118 ? -6.496 10.883 1.659 1 88.56 118 ALA A C 1
ATOM 909 O O . ALA A 1 118 ? -6.812 11.617 2.598 1 88.56 118 ALA A O 1
ATOM 910 N N . ILE A 1 119 ? -6.453 11.25 0.43 1 89.19 119 ILE A N 1
ATOM 911 C CA . ILE A 1 119 ? -6.91 12.57 0.024 1 89.19 119 ILE A CA 1
ATOM 912 C C . ILE A 1 119 ? -8.133 12.438 -0.878 1 89.19 119 ILE A C 1
ATOM 914 O O . ILE A 1 119 ? -8.109 11.703 -1.867 1 89.19 119 ILE A O 1
ATOM 918 N N . ASP A 1 120 ? -9.133 13.094 -0.535 1 83.25 120 ASP A N 1
ATOM 919 C CA . ASP A 1 120 ? -10.32 12.984 -1.383 1 83.25 120 ASP A CA 1
ATOM 920 C C . ASP A 1 120 ? -10.25 13.969 -2.547 1 83.25 120 ASP A C 1
ATOM 922 O O . ASP A 1 120 ? -9.266 14.695 -2.697 1 83.25 120 ASP A O 1
ATOM 926 N N . ASP A 1 121 ? -11.242 13.984 -3.387 1 80.56 121 ASP A N 1
ATOM 927 C CA . ASP A 1 121 ? -11.234 14.758 -4.625 1 80.56 121 ASP A CA 1
ATOM 928 C C . ASP A 1 121 ? -11.273 16.25 -4.34 1 80.56 121 ASP A C 1
ATOM 930 O O .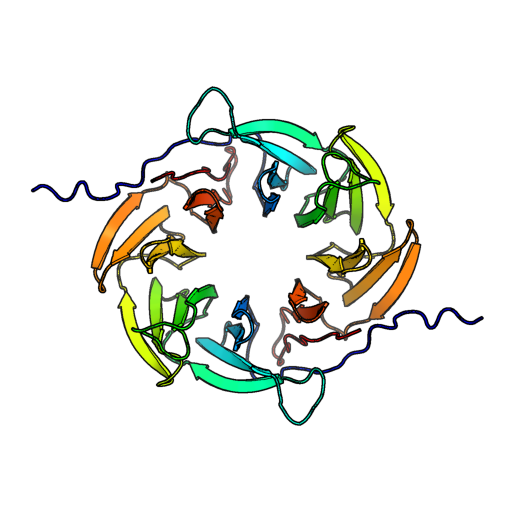 ASP A 1 121 ? -10.875 17.062 -5.18 1 80.56 121 ASP A O 1
ATOM 934 N N . ASN A 1 122 ? -11.758 16.641 -3.203 1 79.38 122 ASN A N 1
ATOM 935 C CA . ASN A 1 122 ? -11.828 18.047 -2.83 1 79.38 122 ASN A CA 1
ATOM 936 C C . ASN A 1 122 ? -10.555 18.5 -2.133 1 79.38 122 ASN A C 1
ATOM 938 O O . ASN A 1 122 ? -10.43 19.688 -1.774 1 79.38 122 ASN A O 1
ATOM 942 N N . GLY A 1 123 ? -9.672 17.562 -1.953 1 83.38 123 GLY A N 1
ATOM 943 C CA . GLY A 1 123 ? -8.422 17.906 -1.291 1 83.38 123 GLY A CA 1
ATOM 944 C C . GLY A 1 123 ? -8.477 17.734 0.215 1 83.38 123 GLY A C 1
ATOM 945 O O . GLY A 1 123 ? -7.516 18.062 0.918 1 83.38 123 GLY A O 1
ATOM 946 N N . ASP A 1 124 ? -9.562 17.25 0.734 1 87.88 124 ASP A N 1
ATOM 947 C CA . ASP A 1 124 ? -9.656 16.984 2.166 1 87.88 124 ASP A CA 1
ATOM 948 C C . ASP A 1 124 ? -8.828 15.766 2.557 1 87.88 124 ASP A C 1
ATOM 950 O O . ASP A 1 124 ? -8.734 14.797 1.795 1 87.88 124 ASP A O 1
ATOM 954 N N . ILE A 1 125 ? -8.305 15.859 3.725 1 90.62 125 ILE A N 1
ATOM 955 C CA . ILE A 1 125 ? -7.492 14.766 4.246 1 90.62 125 ILE A CA 1
ATOM 956 C C . ILE A 1 125 ? -8.367 13.82 5.066 1 90.62 125 ILE A C 1
ATOM 958 O O . ILE A 1 125 ? -9.117 14.258 5.941 1 90.62 125 ILE A O 1
ATOM 962 N N . ILE A 1 126 ? -8.32 12.539 4.695 1 87.44 126 ILE A N 1
ATOM 963 C CA . ILE A 1 126 ? -8.984 11.484 5.457 1 87.44 126 ILE A CA 1
ATOM 964 C C . ILE A 1 126 ? -7.941 10.641 6.184 1 87.44 126 ILE A C 1
ATOM 966 O O . ILE A 1 126 ? -6.992 10.148 5.566 1 87.44 126 ILE A O 1
ATOM 970 N N . SER A 1 127 ? -8.062 10.508 7.473 1 89.31 127 SER A N 1
ATOM 971 C CA . SER A 1 127 ? -7.102 9.711 8.234 1 89.31 127 SER A CA 1
ATOM 972 C C . SER A 1 127 ? -7.801 8.672 9.102 1 89.31 127 SER A C 1
ATOM 974 O O . SER A 1 127 ? -8.898 8.914 9.602 1 89.31 127 SER A O 1
ATOM 976 N N . SER A 1 128 ? -7.199 7.535 9.211 1 86.44 128 SER A N 1
ATOM 977 C CA . SER A 1 128 ? -7.629 6.488 10.133 1 86.44 128 SER A CA 1
ATOM 978 C C . SER A 1 128 ? -6.633 6.316 11.273 1 86.44 128 SER A C 1
ATOM 980 O O . SER A 1 128 ? -5.469 6.711 11.156 1 86.44 128 SER A O 1
ATOM 982 N N . SER A 1 129 ? -7.109 5.691 12.297 1 85.94 129 SER A N 1
ATOM 983 C CA . SER A 1 129 ? -6.273 5.555 13.484 1 85.94 129 SER A CA 1
ATOM 984 C C . SER A 1 129 ? -6.598 4.273 14.242 1 85.94 129 SER A C 1
ATOM 986 O O . SER A 1 129 ? -7.656 3.678 14.047 1 85.94 129 SER A O 1
ATOM 988 N N . LEU A 1 130 ? -5.664 3.939 15.117 1 84.5 130 LEU A N 1
ATOM 989 C CA . LEU A 1 130 ? -5.883 2.822 16.031 1 84.5 130 LEU A CA 1
ATOM 990 C C . LEU A 1 130 ? -6.961 3.16 17.062 1 84.5 130 LEU A C 1
ATOM 992 O O . LEU A 1 130 ? -7.469 2.273 17.75 1 84.5 130 LEU A O 1
ATOM 996 N N . ASP A 1 131 ? -7.355 4.398 17.125 1 83.44 131 ASP A N 1
ATOM 997 C CA . ASP A 1 131 ? -8.414 4.789 18.047 1 83.44 131 ASP A CA 1
ATOM 998 C C . ASP A 1 131 ? -9.789 4.453 17.484 1 83.44 131 ASP A C 1
ATOM 1000 O O . ASP A 1 131 ? -10.812 4.902 18.016 1 83.44 131 ASP A O 1
ATOM 1004 N N . CYS A 1 132 ? -9.789 3.857 16.359 1 79.25 132 CYS A N 1
ATOM 1005 C CA . CYS A 1 132 ? -10.984 3.32 15.719 1 79.25 132 CYS A CA 1
ATOM 1006 C C . CYS A 1 132 ? -11.805 4.434 15.07 1 79.25 132 CYS A C 1
ATOM 1008 O O . CYS A 1 132 ? -13.008 4.277 14.852 1 79.25 132 CYS A O 1
ATOM 1010 N N . THR A 1 133 ? -11.125 5.488 14.781 1 80.12 133 THR A N 1
ATOM 1011 C CA . THR A 1 133 ? -11.844 6.59 14.156 1 80.12 133 THR A CA 1
ATOM 1012 C C . THR A 1 133 ? -11.273 6.898 12.773 1 80.12 133 THR A C 1
ATOM 1014 O O . THR A 1 133 ? -10.109 6.598 12.5 1 80.12 133 THR A O 1
ATOM 1017 N N . ILE A 1 134 ? -12.172 7.363 12 1 83.38 134 ILE A N 1
ATOM 1018 C CA . ILE A 1 134 ? -11.797 8.016 10.75 1 83.38 134 ILE A CA 1
ATOM 1019 C C . ILE A 1 134 ? -12.141 9.5 10.82 1 83.38 134 ILE A C 1
ATOM 1021 O O . ILE A 1 134 ? -13.242 9.875 11.234 1 83.38 134 ILE A O 1
ATOM 1025 N N . ARG A 1 135 ? -11.211 10.312 10.445 1 86.62 135 ARG A N 1
ATOM 1026 C CA . ARG A 1 135 ? -11.43 11.758 10.492 1 86.62 135 ARG A CA 1
ATOM 1027 C C . ARG A 1 135 ? -11.234 12.383 9.117 1 86.62 135 ARG A C 1
ATOM 1029 O O . ARG A 1 135 ? -10.328 12.008 8.375 1 86.62 135 ARG A O 1
ATOM 1036 N N . ARG A 1 136 ? -12.086 13.258 8.852 1 86.69 136 ARG A N 1
ATOM 1037 C CA . ARG A 1 136 ? -11.945 14.125 7.684 1 86.69 136 ARG A CA 1
ATOM 1038 C C . ARG A 1 136 ? -11.547 15.531 8.094 1 86.69 136 ARG A C 1
ATOM 1040 O O . ARG A 1 136 ? -12.18 16.141 8.961 1 86.69 136 ARG A O 1
ATOM 1047 N N . TRP A 1 137 ? -10.508 16 7.465 1 87.81 137 TRP A N 1
ATOM 1048 C CA . TRP A 1 137 ? -9.945 17.297 7.828 1 87.81 137 TRP A CA 1
ATOM 1049 C C . TRP A 1 137 ? -10.094 18.297 6.684 1 87.81 137 TRP A C 1
ATOM 1051 O O . TRP A 1 137 ? -9.812 17.969 5.527 1 87.81 137 TRP A O 1
ATOM 1061 N N . ARG A 1 138 ? -10.594 19.422 7.059 1 80.44 138 ARG A N 1
ATOM 1062 C CA . ARG A 1 138 ? -10.617 20.578 6.16 1 80.44 138 ARG A CA 1
ATOM 1063 C C . ARG A 1 138 ? -10.109 21.828 6.855 1 80.44 138 ARG A C 1
ATOM 1065 O O . ARG A 1 138 ? -10.617 22.219 7.91 1 80.44 138 ARG A O 1
ATOM 1072 N N . GLN A 1 139 ? -9.164 22.469 6.148 1 70.5 139 GLN A N 1
ATOM 1073 C CA . GLN A 1 139 ? -8.625 23.703 6.715 1 70.5 139 GLN A CA 1
ATOM 1074 C C . GLN A 1 139 ? -8.359 23.547 8.211 1 70.5 139 GLN A C 1
ATOM 1076 O O . GLN A 1 139 ? -8.82 24.359 9.016 1 70.5 139 GLN A O 1
ATOM 1081 N N . CYS A 1 140 ? -7.617 22.562 8.57 1 71.31 140 CYS A N 1
ATOM 1082 C CA . CYS A 1 140 ? -7.039 22.297 9.883 1 71.31 140 CYS A CA 1
ATOM 1083 C C . CYS A 1 140 ? -8.117 21.906 10.891 1 71.31 140 CYS A C 1
ATOM 1085 O O . CYS A 1 140 ? -7.871 21.891 12.094 1 71.31 140 CYS A O 1
ATOM 1087 N N . LYS A 1 141 ? -9.312 21.688 10.375 1 72.69 141 LYS A N 1
ATOM 1088 C CA . LYS A 1 141 ? -10.367 21.281 11.305 1 72.69 141 LYS A CA 1
ATOM 1089 C C . LYS A 1 141 ? -10.992 19.953 10.875 1 72.69 141 LYS A C 1
ATOM 1091 O O . LYS A 1 141 ? -11.094 19.672 9.68 1 72.69 141 LYS A O 1
ATOM 1096 N N . THR A 1 142 ? -11.219 19.125 11.938 1 76.88 142 THR A N 1
ATOM 1097 C CA . THR A 1 142 ? -12.016 17.938 11.656 1 76.88 142 THR A CA 1
ATOM 1098 C C . THR A 1 142 ? -13.438 18.328 11.258 1 76.88 142 THR A C 1
ATOM 1100 O O . THR A 1 142 ? -14.117 19.062 11.984 1 76.88 142 THR A O 1
ATOM 1103 N N . VAL A 1 143 ? -13.844 17.938 10.18 1 66.81 143 VAL A N 1
ATOM 1104 C CA . VAL A 1 143 ? -15.18 18.328 9.734 1 66.81 143 VAL A CA 1
ATOM 1105 C C . VAL A 1 143 ? -16.141 17.156 9.906 1 66.81 143 VAL A C 1
ATOM 1107 O O . VAL A 1 143 ? -17.359 17.344 9.992 1 66.81 143 VAL A O 1
ATOM 1110 N N . GLU A 1 144 ? -15.656 15.922 10.008 1 64.75 144 GLU A N 1
ATOM 1111 C CA . GLU A 1 144 ? -16.438 14.711 10.211 1 64.75 144 GLU A CA 1
ATOM 1112 C C . GLU A 1 144 ? -15.594 13.609 10.844 1 64.75 144 GLU A C 1
ATOM 1114 O O . GLU A 1 144 ? -14.383 13.547 10.641 1 64.75 144 GLU A O 1
ATOM 1119 N N . PHE A 1 145 ? -16.125 12.93 11.773 1 65.69 145 PHE A N 1
ATOM 1120 C CA . PHE A 1 145 ? -15.414 11.797 12.352 1 65.69 145 PHE A CA 1
ATOM 1121 C C . PHE A 1 145 ? -16.344 10.594 12.508 1 65.69 145 PHE A C 1
ATOM 1123 O O . PHE A 1 145 ? -17.516 10.758 12.836 1 65.69 145 PHE A O 1
ATOM 1130 N N . TRP A 1 146 ? -15.914 9.539 11.898 1 65.25 146 TRP A N 1
ATOM 1131 C CA . TRP A 1 146 ? -16.641 8.273 11.992 1 65.25 146 TRP A CA 1
ATOM 1132 C C . TRP A 1 146 ? -15.945 7.328 12.969 1 65.25 146 TRP A C 1
ATOM 1134 O O . TRP A 1 146 ? -14.719 7.184 12.938 1 65.25 146 TRP A O 1
ATOM 1144 N N . GLU A 1 147 ? -16.609 7.145 14.023 1 60.53 147 GLU A N 1
ATOM 1145 C CA . GLU A 1 147 ? -16.141 6.051 14.875 1 60.53 147 GLU A CA 1
ATOM 1146 C C . GLU A 1 147 ? -16.422 4.695 14.242 1 60.53 147 GLU A C 1
ATOM 1148 O O . GLU A 1 147 ? -17.578 4.328 14.039 1 60.53 147 GLU A O 1
ATOM 1153 N N . ALA A 1 148 ? -15.438 4.41 13.398 1 53.12 148 ALA A N 1
ATOM 1154 C CA . ALA A 1 148 ? -15.586 3.047 12.891 1 53.12 148 ALA A CA 1
ATOM 1155 C C . ALA A 1 148 ? -15.594 2.035 14.031 1 53.12 148 ALA A C 1
ATOM 1157 O O . ALA A 1 148 ? -14.969 2.26 15.07 1 53.12 148 ALA A O 1
ATOM 1158 N N . HIS A 1 149 ? -16.469 1.177 14.164 1 54.69 149 HIS A N 1
ATOM 1159 C CA . HIS A 1 149 ? -16.688 0.235 15.258 1 54.69 149 HIS A CA 1
ATOM 1160 C C . HIS A 1 149 ? -15.406 -0.014 16.047 1 54.69 149 HIS A C 1
ATOM 1162 O O . HIS A 1 149 ? -14.336 0.486 15.672 1 54.69 149 HIS A O 1
ATOM 1168 N N . LYS A 1 150 ? -15.586 -0.896 17.234 1 58.81 150 LYS A N 1
ATOM 1169 C CA . LYS A 1 150 ? -14.734 -1.345 18.344 1 58.81 150 LYS A CA 1
ATOM 1170 C C . LYS A 1 150 ? -13.445 -1.962 17.812 1 58.81 150 LYS A C 1
ATOM 1172 O O . LYS A 1 150 ? -12.781 -2.717 18.531 1 58.81 150 LYS A O 1
ATOM 1177 N N . VAL A 1 151 ? -13.266 -1.468 16.422 1 61.94 151 VAL A N 1
ATOM 1178 C CA . VAL A 1 151 ? -12.055 -2.156 15.992 1 61.94 151 VAL A CA 1
ATOM 1179 C C . VAL A 1 151 ? -11.094 -1.156 15.359 1 61.94 151 VAL A C 1
ATOM 1181 O O . VAL A 1 151 ? -11.516 -0.188 14.727 1 61.94 151 VAL A O 1
ATOM 1184 N N . ALA A 1 152 ? -9.844 -1.332 15.656 1 66.25 152 ALA A N 1
ATOM 1185 C CA . ALA A 1 152 ? -8.773 -0.502 15.109 1 66.25 152 ALA A CA 1
ATOM 1186 C C . ALA A 1 152 ? -8.781 -0.536 13.586 1 66.25 152 ALA A C 1
ATOM 1188 O O . ALA A 1 152 ? -8.898 -1.604 12.984 1 66.25 152 ALA A O 1
ATOM 1189 N N . ILE A 1 153 ? -8.75 0.658 12.891 1 67.56 153 ILE A N 1
ATOM 1190 C CA . ILE A 1 153 ? -8.68 0.783 11.438 1 67.56 153 ILE A CA 1
ATOM 1191 C C . ILE A 1 153 ? -7.223 0.792 10.992 1 67.56 153 ILE A C 1
ATOM 1193 O O . ILE A 1 153 ? -6.418 1.594 11.477 1 67.56 153 ILE A O 1
ATOM 1197 N N . GLN A 1 154 ? -6.891 -0.055 10.07 1 70.38 154 GLN A N 1
ATOM 1198 C CA . GLN A 1 154 ? -5.484 -0.216 9.719 1 70.38 154 GLN A CA 1
ATOM 1199 C C . GLN A 1 154 ? -5.16 0.498 8.414 1 70.38 154 GLN A C 1
ATOM 1201 O O . GLN A 1 154 ? -4.008 0.843 8.156 1 70.38 154 GLN A O 1
ATOM 1206 N N . ALA A 1 155 ? -6.195 0.693 7.621 1 73.25 155 ALA A N 1
ATOM 1207 C CA . ALA A 1 155 ? -5.887 1.309 6.332 1 73.25 155 ALA A CA 1
ATOM 1208 C C . ALA A 1 155 ? -7.102 2.043 5.77 1 73.25 155 ALA A C 1
ATOM 1210 O O . ALA A 1 155 ? -8.242 1.671 6.051 1 73.25 155 ALA A O 1
ATOM 1211 N N . VAL A 1 156 ? -6.832 3.127 5.016 1 76.38 156 VAL A N 1
ATOM 1212 C CA . VAL A 1 156 ? -7.828 3.842 4.223 1 76.38 156 VAL A CA 1
ATOM 1213 C C . VAL A 1 156 ? -7.328 4.004 2.789 1 76.38 156 VAL A C 1
ATOM 1215 O O . VAL A 1 156 ? -6.195 4.438 2.564 1 76.38 156 VAL A O 1
ATOM 1218 N N . LEU A 1 157 ? -8.109 3.527 1.935 1 77.12 157 LEU A N 1
ATOM 1219 C CA . LEU A 1 157 ? -7.785 3.641 0.517 1 77.12 157 LEU A CA 1
ATOM 1220 C C . LEU A 1 157 ? -8.906 4.34 -0.244 1 77.12 157 LEU A C 1
ATOM 1222 O O . LEU A 1 157 ? -10.086 4.082 0.003 1 77.12 157 LEU A O 1
ATOM 1226 N N . LYS A 1 158 ? -8.523 5.199 -1.152 1 78.12 158 LYS A N 1
ATOM 1227 C CA . LYS A 1 158 ? -9.5 5.863 -2.012 1 78.12 158 LYS A CA 1
ATOM 1228 C C . LYS A 1 158 ? -9.695 5.098 -3.318 1 78.12 158 LYS A C 1
ATOM 1230 O O . LYS A 1 158 ? -8.719 4.734 -3.979 1 78.12 158 LYS A O 1
ATOM 1235 N N . LEU A 1 159 ? -10.969 4.891 -3.59 1 74.5 159 LEU A N 1
ATOM 1236 C CA . LEU A 1 159 ? -11.305 4.262 -4.863 1 74.5 159 LEU A CA 1
ATOM 1237 C C . LEU A 1 159 ? -11.445 5.309 -5.965 1 74.5 159 LEU A C 1
ATOM 1239 O O . LEU A 1 159 ? -11.602 6.496 -5.68 1 74.5 159 LEU A O 1
ATOM 1243 N N . SER A 1 160 ? -11.352 4.766 -7.191 1 72.88 160 SER A N 1
ATOM 1244 C CA . SER A 1 160 ? -11.508 5.676 -8.32 1 72.88 160 SER A CA 1
ATOM 1245 C C . SER A 1 160 ? -12.898 6.305 -8.336 1 72.88 160 SER A C 1
ATOM 1247 O O . SER A 1 160 ? -13.086 7.391 -8.875 1 72.88 160 SER A O 1
ATOM 1249 N N . SER A 1 161 ? -13.844 5.664 -7.75 1 69.5 161 SER A N 1
ATOM 1250 C CA . SER A 1 161 ? -15.211 6.164 -7.688 1 69.5 161 SER A CA 1
ATOM 1251 C C . SER A 1 161 ? -15.336 7.316 -6.695 1 69.5 161 SER A C 1
ATOM 1253 O O . SER A 1 161 ? -16.344 8.023 -6.68 1 69.5 161 SER A O 1
ATOM 1255 N N . GLY A 1 162 ? -14.25 7.535 -5.984 1 72.12 162 GLY A N 1
ATOM 1256 C CA . GLY A 1 162 ? -14.281 8.562 -4.957 1 72.12 162 GLY A CA 1
ATOM 1257 C C . GLY A 1 162 ? -14.617 8.023 -3.58 1 72.12 162 GLY A C 1
ATOM 1258 O O . GLY A 1 162 ? -14.469 8.719 -2.578 1 72.12 162 GLY A O 1
ATOM 1259 N N . GLU A 1 163 ? -14.969 6.742 -3.475 1 76 163 GLU A N 1
ATOM 1260 C CA . GLU A 1 163 ? -15.266 6.086 -2.203 1 76 163 GLU A CA 1
ATOM 1261 C C . GLU A 1 163 ? -13.984 5.664 -1.492 1 76 163 GLU A C 1
ATOM 1263 O O . GLU A 1 163 ? -12.922 5.574 -2.115 1 76 163 GLU A O 1
ATOM 1268 N N . PHE A 1 164 ? -14.18 5.453 -0.199 1 76.44 164 PHE A N 1
ATOM 1269 C CA . PHE A 1 164 ? -13.039 5.004 0.586 1 76.44 164 PHE A CA 1
ATOM 1270 C C . PHE A 1 164 ? -13.266 3.596 1.117 1 76.44 164 PHE A C 1
ATOM 1272 O O . PHE A 1 164 ? -14.383 3.25 1.519 1 76.44 164 PHE A O 1
ATOM 1279 N N . VAL A 1 165 ? -12.188 2.842 1.066 1 76.31 165 VAL A N 1
ATOM 1280 C CA . VAL A 1 165 ? -12.195 1.517 1.678 1 76.31 165 VAL A CA 1
ATOM 1281 C C . VAL A 1 165 ? -11.336 1.527 2.939 1 76.31 165 VAL A C 1
ATOM 1283 O O . VAL A 1 165 ? -10.211 2.033 2.928 1 76.31 165 VAL A O 1
ATOM 1286 N N . THR A 1 166 ? -11.875 1.104 3.975 1 75.81 166 THR A N 1
ATOM 1287 C CA . THR A 1 166 ? -11.133 0.978 5.227 1 75.81 166 THR A CA 1
ATOM 1288 C C . THR A 1 166 ? -11.102 -0.474 5.691 1 75.81 166 THR A C 1
ATOM 1290 O O . THR A 1 166 ? -11.984 -1.263 5.34 1 75.81 166 THR A O 1
ATOM 1293 N N . GLY A 1 167 ? -9.961 -0.932 6.309 1 68.62 167 GLY A N 1
ATOM 1294 C CA . GLY A 1 167 ? -9.82 -2.299 6.789 1 68.62 167 GLY A CA 1
ATOM 1295 C C . GLY A 1 167 ? -9.406 -2.381 8.242 1 68.62 167 GLY A C 1
ATOM 1296 O O . GLY A 1 167 ? -8.672 -1.519 8.734 1 68.62 167 GLY A O 1
ATOM 1297 N N . ASN A 1 168 ? -10.016 -3.293 9 1 60.22 168 ASN A N 1
ATOM 1298 C CA . ASN A 1 168 ? -9.688 -3.533 10.406 1 60.22 168 ASN A CA 1
ATOM 1299 C C . ASN A 1 168 ? -8.93 -4.844 10.586 1 60.22 168 ASN A C 1
ATOM 1301 O O . ASN A 1 168 ? -9.18 -5.816 9.875 1 60.22 168 ASN A O 1
ATOM 1305 N N . PHE A 1 169 ? -7.562 -4.867 11.172 1 50.38 169 PHE A N 1
ATOM 1306 C CA . PHE A 1 169 ? -6.938 -6.105 11.625 1 50.38 169 PHE A CA 1
ATOM 1307 C C . PHE A 1 169 ? -7.484 -6.52 12.984 1 50.38 169 PHE A C 1
ATOM 1309 O O . PHE A 1 169 ? -7.512 -5.719 13.922 1 50.38 169 PHE A O 1
ATOM 1316 N N . PHE A 1 170 ? -8.477 -7.223 13.023 1 43.81 170 PHE A N 1
ATOM 1317 C CA . PHE A 1 170 ? -8.914 -7.562 14.375 1 43.81 170 PHE A CA 1
ATOM 1318 C C . PHE A 1 170 ? -7.895 -8.453 15.07 1 43.81 170 PHE A C 1
ATOM 1320 O O . PHE A 1 170 ? -7.383 -9.406 14.469 1 43.81 170 PHE A O 1
ATOM 1327 N N . SER A 1 171 ? -7.039 -8.242 15.93 1 38.41 171 SER A N 1
ATOM 1328 C CA . SER A 1 171 ? -6.359 -9.125 16.875 1 38.41 171 SER A CA 1
ATOM 1329 C C . SER A 1 171 ? -7.254 -10.297 17.281 1 38.41 171 SER A C 1
ATOM 1331 O O . SER A 1 171 ? -6.824 -11.445 17.25 1 38.41 171 SER A O 1
ATOM 1333 N N . ASN A 1 172 ? -8.055 -10.227 18.422 1 33.03 172 ASN A N 1
ATOM 1334 C CA . ASN A 1 172 ? -8.648 -11.414 19.031 1 33.03 172 ASN A CA 1
ATOM 1335 C C . ASN A 1 172 ? -9.43 -12.242 18.016 1 33.03 172 ASN A C 1
ATOM 1337 O O . ASN A 1 172 ? -9.758 -11.758 16.938 1 33.03 172 ASN A O 1
ATOM 1341 N N . CYS A 1 173 ? -10.219 -13.477 18.391 1 30.61 173 CYS A N 1
ATOM 1342 C CA . CYS A 1 173 ? -11.086 -14.461 17.75 1 30.61 173 CYS A CA 1
ATOM 1343 C C . CYS A 1 173 ? -11.836 -13.859 16.578 1 30.61 173 CYS A C 1
A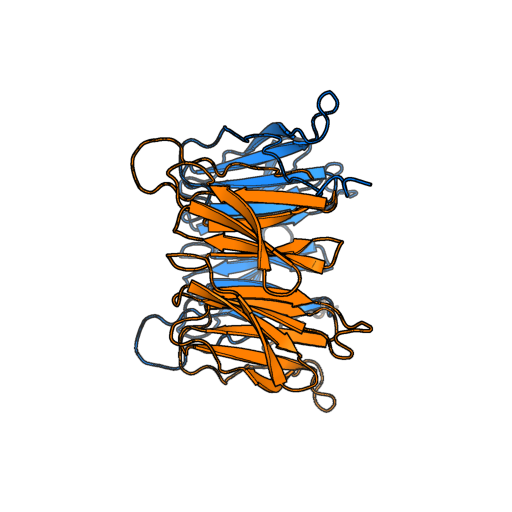TOM 1345 O O . CYS A 1 173 ? -12.312 -14.586 15.695 1 30.61 173 CYS A O 1
ATOM 1347 N N . LEU A 1 174 ? -12.766 -13.008 16.734 1 30.09 174 LEU A N 1
ATOM 1348 C CA . LEU A 1 174 ? -13.859 -12.727 15.82 1 30.09 174 LEU A CA 1
ATOM 1349 C C . LEU A 1 174 ? -13.352 -12.008 14.578 1 30.09 174 LEU A C 1
ATOM 1351 O O . LEU A 1 174 ? -12.281 -11.391 14.602 1 30.09 174 LEU A O 1
ATOM 1355 N N . HIS A 1 175 ? -14.344 -11.875 13.477 1 33.56 175 HIS A N 1
ATOM 1356 C CA . HIS A 1 175 ? -14.461 -11.672 12.039 1 33.56 175 HIS A CA 1
ATOM 1357 C C . HIS A 1 175 ? -13.953 -10.297 11.633 1 33.56 175 HIS A C 1
ATOM 1359 O O . HIS A 1 175 ? -14.664 -9.297 11.758 1 33.56 175 HIS A O 1
ATOM 1365 N N . ARG A 1 176 ? -12.883 -9.844 12.164 1 37.28 176 ARG A N 1
ATOM 1366 C CA . ARG A 1 176 ? -12.672 -8.422 11.898 1 37.28 176 ARG A CA 1
ATOM 1367 C C . ARG A 1 176 ? -12.68 -8.133 10.398 1 37.28 176 ARG A C 1
ATOM 1369 O O . ARG A 1 176 ? -11.953 -8.781 9.641 1 37.28 176 ARG A O 1
ATOM 1376 N N . ILE A 1 177 ? -13.844 -7.773 10.023 1 38.19 177 ILE A N 1
ATOM 1377 C CA . ILE A 1 177 ? -14.391 -7.363 8.734 1 38.19 177 ILE A CA 1
ATOM 1378 C C . ILE A 1 177 ? -13.617 -6.16 8.203 1 38.19 177 ILE A C 1
ATOM 1380 O O . ILE A 1 177 ? -13.281 -5.246 8.969 1 38.19 177 ILE A O 1
ATOM 1384 N N . LEU A 1 178 ? -12.805 -6.301 7.398 1 43.53 178 LEU A N 1
ATOM 1385 C CA 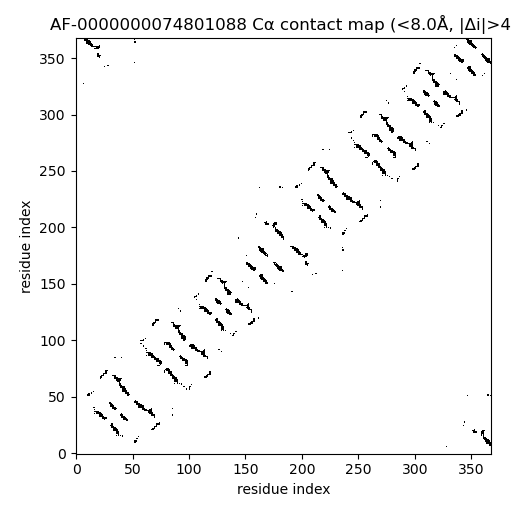. LEU A 1 178 ? -12.445 -5.156 6.57 1 43.53 178 LEU A CA 1
ATOM 1386 C C . LEU A 1 178 ? -13.688 -4.43 6.078 1 43.53 178 LEU A C 1
ATOM 1388 O O . LEU A 1 178 ? -14.586 -5.047 5.496 1 43.53 178 LEU A O 1
ATOM 1392 N N . SER A 1 179 ? -14.336 -3.676 7.055 1 42.34 179 SER A N 1
ATOM 1393 C CA . SER A 1 179 ? -15.414 -2.84 6.531 1 42.34 179 SER A CA 1
ATOM 1394 C C . SER A 1 179 ? -14.883 -1.793 5.559 1 42.34 179 SER A C 1
ATOM 1396 O O . SER A 1 179 ? -13.914 -1.09 5.863 1 42.34 179 SER A O 1
ATOM 1398 N N . LEU A 1 180 ? -14.836 -2.119 4.312 1 43.78 180 LEU A N 1
ATOM 1399 C CA . LEU A 1 180 ? -14.547 -1.276 3.158 1 43.78 180 LEU A CA 1
ATOM 1400 C C . LEU A 1 180 ? -15.266 0.065 3.27 1 43.78 180 LEU A C 1
ATOM 1402 O O . LEU A 1 180 ? -16.016 0.292 4.215 1 43.78 180 LEU A O 1
ATOM 1406 N N . ILE A 1 181 ? -16.328 0.374 2.59 1 43.81 181 ILE A N 1
ATOM 1407 C CA . ILE A 1 181 ? -16.625 1.304 1.509 1 43.81 181 ILE A CA 1
ATOM 1408 C C . ILE A 1 181 ? -17.219 2.586 2.084 1 43.81 181 ILE A C 1
ATOM 1410 O O . ILE A 1 181 ? -18.266 2.553 2.74 1 43.81 181 ILE A O 1
ATOM 1414 N N . LEU A 1 182 ? -16.531 3.377 2.701 1 39.16 182 LEU A N 1
ATOM 1415 C CA . LEU A 1 182 ? -17.281 4.586 3.018 1 39.16 182 LEU A CA 1
ATOM 1416 C C . LEU A 1 182 ? -17.391 5.492 1.796 1 39.16 182 LEU A C 1
ATOM 1418 O O . LEU A 1 182 ? -16.391 5.75 1.117 1 39.16 182 LEU A O 1
ATOM 1422 N N . VAL A 1 183 ? -18.406 5.305 0.983 1 36.78 183 VAL A N 1
ATOM 1423 C CA . VAL A 1 183 ? -18.812 6.176 -0.12 1 36.78 183 VAL A CA 1
ATOM 1424 C C . VAL A 1 183 ? -19.328 7.5 0.429 1 36.78 183 VAL A C 1
ATOM 1426 O O . VAL A 1 183 ? -20.141 7.52 1.36 1 36.78 183 VAL A O 1
ATOM 1429 N N . ALA A 1 184 ? -18.609 8.711 0.245 1 32.47 184 ALA A N 1
ATOM 1430 C CA . ALA A 1 184 ? -19.406 9.93 0.364 1 32.47 184 ALA A CA 1
ATOM 1431 C C . ALA A 1 184 ? -20.375 10.062 -0.798 1 32.47 184 ALA A C 1
ATOM 1433 O O . ALA A 1 184 ? -20.094 9.617 -1.911 1 32.47 184 ALA A O 1
ATOM 1434 N N . MET B 1 1 ? -27.734 28.688 3.951 1 20.84 1 MET B N 1
ATOM 1435 C CA . MET B 1 1 ? -27.562 27.672 2.926 1 20.84 1 MET B CA 1
ATOM 1436 C C . MET B 1 1 ? -26.75 26.5 3.459 1 20.84 1 MET B C 1
ATOM 1438 O O . MET B 1 1 ? -25.609 26.672 3.896 1 20.84 1 MET B O 1
ATOM 1442 N N . THR B 1 2 ? -27.266 25.531 4.074 1 26.31 2 THR B N 1
ATOM 1443 C CA . THR B 1 2 ? -26.656 24.484 4.887 1 26.31 2 THR B CA 1
ATOM 1444 C C . THR B 1 2 ? -25.672 23.656 4.059 1 26.31 2 THR B C 1
ATOM 1446 O O . THR B 1 2 ? -26.031 23.109 3.014 1 26.31 2 THR B O 1
ATOM 1449 N N . ILE B 1 3 ? -24.516 24.203 3.727 1 33.06 3 ILE B N 1
ATOM 1450 C CA . ILE B 1 3 ? -23.547 23.438 2.957 1 33.06 3 ILE B CA 1
ATOM 1451 C C . ILE B 1 3 ? -23.719 21.953 3.242 1 33.06 3 ILE B C 1
ATOM 1453 O O . ILE B 1 3 ? -23.641 21.516 4.395 1 33.06 3 ILE B O 1
ATOM 1457 N N . ASP B 1 4 ? -24.578 21.297 2.59 1 36.66 4 ASP B N 1
ATOM 1458 C CA . ASP B 1 4 ? -24.828 19.859 2.605 1 36.66 4 ASP B CA 1
ATOM 1459 C C . ASP B 1 4 ? -23.531 19.078 2.781 1 36.66 4 ASP B C 1
ATOM 1461 O O . ASP B 1 4 ? -22.656 19.109 1.913 1 36.66 4 ASP B O 1
ATOM 1465 N N . GLY B 1 5 ? -22.812 19.234 3.803 1 40.09 5 GLY B N 1
ATOM 1466 C CA . GLY B 1 5 ? -21.547 18.656 4.258 1 40.09 5 GLY B CA 1
ATOM 1467 C C . GLY B 1 5 ? -21.328 17.25 3.764 1 40.09 5 GLY B C 1
ATOM 1468 O O . GLY B 1 5 ? -22.25 16.438 3.752 1 40.09 5 GLY B O 1
ATOM 1469 N N . CYS B 1 6 ? -20.766 17.078 2.615 1 46.88 6 CYS B N 1
ATOM 1470 C CA . CYS B 1 6 ? -20.422 15.789 2.039 1 46.88 6 CYS B CA 1
ATOM 1471 C C . CYS B 1 6 ? -20.203 14.742 3.131 1 46.88 6 CYS B C 1
ATOM 1473 O O . CYS B 1 6 ? -19.234 14.836 3.887 1 46.88 6 CYS B O 1
ATOM 1475 N N . ASN B 1 7 ? -21.25 14.344 3.836 1 57.75 7 ASN B N 1
ATOM 1476 C CA . ASN B 1 7 ? -21.281 13.344 4.902 1 57.75 7 ASN B CA 1
ATOM 1477 C C . ASN B 1 7 ? -20.922 11.961 4.383 1 57.75 7 ASN B C 1
ATOM 1479 O O . ASN B 1 7 ? -21.453 11.508 3.371 1 57.75 7 ASN B O 1
ATOM 1483 N N . TYR B 1 8 ? -19.734 11.641 4.594 1 64.44 8 TYR B N 1
ATOM 1484 C CA . TYR B 1 8 ? -19.406 10.242 4.312 1 64.44 8 TYR B CA 1
ATOM 1485 C C . TYR B 1 8 ? -20.25 9.305 5.176 1 64.44 8 TYR B C 1
ATOM 1487 O O . TYR B 1 8 ? -20.547 9.609 6.332 1 64.44 8 TYR B O 1
ATOM 1495 N N . ARG B 1 9 ? -20.938 8.359 4.594 1 66.56 9 ARG B N 1
ATOM 1496 C CA . ARG B 1 9 ? -21.688 7.328 5.305 1 66.56 9 ARG B CA 1
ATOM 1497 C C . ARG B 1 9 ? -21.172 5.934 4.949 1 66.56 9 ARG B C 1
ATOM 1499 O O . ARG B 1 9 ? -20.578 5.738 3.885 1 66.56 9 ARG B O 1
ATOM 1506 N N . LEU B 1 10 ? -21.281 5.07 5.934 1 69.75 10 LEU B N 1
ATOM 1507 C CA . LEU B 1 10 ? -20.984 3.674 5.621 1 69.75 10 LEU B CA 1
ATOM 1508 C C . LEU B 1 10 ? -21.953 3.152 4.551 1 69.75 10 LEU B C 1
ATOM 1510 O O . LEU B 1 10 ? -23.172 3.207 4.723 1 69.75 10 LEU B O 1
ATOM 1514 N N . SER B 1 11 ? -21.406 2.904 3.422 1 69.69 11 SER B N 1
ATOM 1515 C CA . SER B 1 11 ? -22.266 2.457 2.33 1 69.69 11 SER B CA 1
ATOM 1516 C C . SER B 1 11 ? -22.406 0.939 2.322 1 69.69 11 SER B C 1
ATOM 1518 O O . SER B 1 11 ? -23.484 0.412 2.033 1 69.69 11 SER B O 1
ATOM 1520 N N . CYS B 1 12 ? -21.25 0.235 2.596 1 72.81 12 CYS B N 1
ATOM 1521 C CA . CYS B 1 12 ? -21.312 -1.223 2.562 1 72.81 12 CYS B CA 1
ATOM 1522 C C . CYS B 1 12 ? -20.203 -1.835 3.406 1 72.81 12 CYS B C 1
ATOM 1524 O O . CYS B 1 12 ? -19.156 -1.226 3.592 1 72.81 12 CYS B O 1
ATOM 1526 N N . THR B 1 13 ? -20.531 -2.936 3.949 1 73.5 13 THR B N 1
ATOM 1527 C CA . THR B 1 13 ? -19.562 -3.738 4.691 1 73.5 13 THR B CA 1
ATOM 1528 C C . THR B 1 13 ? -19.312 -5.066 3.98 1 73.5 13 THR B C 1
ATOM 1530 O O . THR B 1 13 ? -20.25 -5.777 3.627 1 73.5 13 THR B O 1
ATOM 1533 N N . LEU B 1 14 ? -18.062 -5.23 3.688 1 75.44 14 LEU B N 1
ATOM 1534 C CA . LEU B 1 14 ? -17.672 -6.488 3.057 1 75.44 14 LEU B CA 1
ATOM 1535 C C . LEU B 1 14 ? -17.281 -7.523 4.105 1 75.44 14 LEU B C 1
ATOM 1537 O O . LEU B 1 14 ? -16.266 -7.363 4.797 1 75.44 14 LEU B O 1
ATOM 1541 N N . ARG B 1 15 ? -18.188 -8.5 4.18 1 75.12 15 ARG B N 1
ATOM 1542 C CA . ARG B 1 15 ? -18.016 -9.531 5.199 1 75.12 15 ARG B CA 1
ATOM 1543 C C . ARG B 1 15 ? -17.844 -10.906 4.566 1 75.12 15 ARG B C 1
ATOM 1545 O O . ARG B 1 15 ? -18.719 -11.375 3.84 1 75.12 15 ARG B O 1
ATOM 1552 N N . ALA B 1 16 ? -16.562 -11.344 4.547 1 71.62 16 ALA B N 1
ATOM 1553 C CA . ALA B 1 16 ? -16.438 -12.703 4.023 1 71.62 16 ALA B CA 1
ATOM 1554 C C . ALA B 1 16 ? -15.211 -13.398 4.59 1 71.62 16 ALA B C 1
ATOM 1556 O O . ALA B 1 16 ? -15.211 -14.609 4.801 1 71.62 16 ALA B O 1
ATOM 1557 N N . HIS B 1 17 ? -14.219 -12.695 4.812 1 80.94 17 HIS B N 1
ATOM 1558 C CA . HIS B 1 17 ? -13.023 -13.328 5.352 1 80.94 17 HIS B CA 1
ATOM 1559 C C . HIS B 1 17 ? -13.258 -13.844 6.766 1 80.94 17 HIS B C 1
ATOM 1561 O O . HIS B 1 17 ? -14 -13.234 7.539 1 80.94 17 HIS B O 1
ATOM 1567 N N . GLU B 1 18 ? -12.633 -14.961 7.098 1 79.38 18 GLU B N 1
ATOM 1568 C CA . GLU B 1 18 ? -12.805 -15.594 8.406 1 79.38 18 GLU B CA 1
ATOM 1569 C C . GLU B 1 18 ? -11.695 -15.18 9.367 1 79.38 18 GLU B C 1
ATOM 1571 O O . GLU B 1 18 ? -11.695 -15.578 10.531 1 79.38 18 GLU B O 1
ATOM 1576 N N . ASP B 1 19 ? -10.773 -14.555 8.883 1 81.69 19 ASP B N 1
ATOM 1577 C CA . ASP B 1 19 ? -9.648 -14.062 9.664 1 81.69 19 ASP B CA 1
ATOM 1578 C C . ASP B 1 19 ? -9.211 -12.672 9.188 1 81.69 19 ASP B C 1
ATOM 1580 O O . ASP B 1 19 ? -9.875 -12.062 8.344 1 81.69 19 ASP B O 1
ATOM 1584 N N . ASP B 1 20 ? -8.141 -12.109 9.727 1 75.38 20 ASP B N 1
ATOM 1585 C CA . ASP B 1 20 ? -7.68 -10.75 9.453 1 75.38 20 ASP B CA 1
ATOM 1586 C C . ASP B 1 20 ? -7.379 -10.57 7.965 1 75.38 20 ASP B C 1
ATOM 1588 O O . ASP B 1 20 ? -6.809 -11.453 7.328 1 75.38 20 ASP B O 1
ATOM 1592 N N . VAL B 1 21 ? -7.871 -9.398 7.465 1 81.06 21 VAL B N 1
ATOM 1593 C CA . VAL B 1 21 ? -7.469 -8.992 6.121 1 81.06 21 VAL B CA 1
ATOM 1594 C C . VAL B 1 21 ? -6.066 -8.391 6.16 1 81.06 21 VAL B C 1
ATOM 1596 O O . VAL B 1 21 ? -5.75 -7.586 7.035 1 81.06 21 VAL B O 1
ATOM 1599 N N . ARG B 1 22 ? -5.223 -8.734 5.277 1 80.56 22 ARG B N 1
ATOM 1600 C CA . ARG B 1 22 ? -3.828 -8.312 5.312 1 80.56 22 ARG B CA 1
ATOM 1601 C C . ARG B 1 22 ? -3.549 -7.258 4.246 1 80.56 22 ARG B C 1
ATOM 1603 O O . ARG B 1 22 ? -2.67 -6.41 4.422 1 80.56 22 ARG B O 1
ATOM 1610 N N . ARG B 1 23 ? -4.246 -7.359 3.139 1 83 23 ARG B N 1
ATOM 1611 C CA . ARG B 1 23 ? -4.012 -6.418 2.049 1 83 23 ARG B CA 1
ATOM 1612 C C . ARG B 1 23 ? -5.273 -6.203 1.225 1 83 23 ARG B C 1
ATOM 1614 O O . ARG B 1 23 ? -6.094 -7.117 1.085 1 83 23 ARG B O 1
ATOM 1621 N N . ILE B 1 24 ? -5.395 -5.008 0.728 1 83.44 24 ILE B N 1
ATOM 1622 C CA . ILE B 1 24 ? -6.422 -4.648 -0.243 1 83.44 24 ILE B CA 1
ATOM 1623 C C . ILE B 1 24 ? -5.77 -4.23 -1.557 1 83.44 24 ILE B C 1
ATOM 1625 O O . ILE B 1 24 ? -4.801 -3.463 -1.559 1 83.44 24 ILE B O 1
ATOM 1629 N N . CYS B 1 25 ? -6.27 -4.73 -2.615 1 87.19 25 CYS B N 1
ATOM 1630 C CA . CYS B 1 25 ? -5.754 -4.414 -3.943 1 87.19 25 CYS B CA 1
ATOM 1631 C C . CYS B 1 25 ? -6.867 -3.922 -4.859 1 87.19 25 CYS B C 1
ATOM 1633 O O . CYS B 1 25 ? -7.84 -4.641 -5.102 1 87.19 25 CYS B O 1
ATOM 1635 N N . LEU B 1 26 ? -6.691 -2.721 -5.301 1 85.44 26 LEU B N 1
ATOM 1636 C CA . LEU B 1 26 ? -7.637 -2.191 -6.277 1 85.44 26 LEU B CA 1
ATOM 1637 C C . LEU B 1 26 ? -7.375 -2.781 -7.66 1 85.44 26 LEU B C 1
ATOM 1639 O O . LEU B 1 26 ? -6.234 -2.809 -8.125 1 85.44 26 LEU B O 1
ATOM 1643 N N . CYS B 1 27 ? -8.43 -3.244 -8.227 1 90.44 27 CYS B N 1
ATOM 1644 C CA . CYS B 1 27 ? -8.328 -3.873 -9.531 1 90.44 27 CYS B CA 1
ATOM 1645 C C . CYS B 1 27 ? -8.992 -3.018 -10.602 1 90.44 27 CYS B C 1
ATOM 1647 O O . CYS B 1 27 ? -9.844 -3.504 -11.359 1 90.44 27 CYS B O 1
ATOM 1649 N N . GLY B 1 28 ? -8.523 -1.789 -10.633 1 84.5 28 GLY B N 1
ATOM 1650 C CA . GLY B 1 28 ? -9.148 -0.862 -11.562 1 84.5 28 GLY B CA 1
ATOM 1651 C C . GLY B 1 28 ? -10.641 -0.718 -11.344 1 84.5 28 GLY B C 1
ATOM 1652 O O . GLY B 1 28 ? -11.094 -0.468 -10.227 1 84.5 28 GLY B O 1
ATOM 1653 N N . ASN B 1 29 ? -11.344 -0.788 -12.445 1 83.69 29 ASN B N 1
ATOM 1654 C CA . ASN B 1 29 ? -12.797 -0.693 -12.367 1 83.69 29 ASN B CA 1
ATOM 1655 C C . ASN B 1 29 ? -13.445 -2.068 -12.227 1 83.69 29 ASN B C 1
ATOM 1657 O O . ASN B 1 29 ? -14.672 -2.182 -12.188 1 83.69 29 ASN B O 1
ATOM 1661 N N . SER B 1 30 ? -12.578 -3.055 -12.148 1 90.56 30 SER B N 1
ATOM 1662 C CA . SER B 1 30 ? -13.102 -4.418 -12.125 1 90.56 30 SER B CA 1
ATOM 1663 C C . SER B 1 30 ? -13.531 -4.828 -10.727 1 90.56 30 SER B C 1
ATOM 1665 O O . SER B 1 30 ? -14.367 -5.719 -10.562 1 90.56 30 SER B O 1
ATOM 1667 N N . GLY B 1 31 ? -12.938 -4.246 -9.727 1 89.5 31 GLY B N 1
ATOM 1668 C CA . GLY B 1 31 ? -13.305 -4.621 -8.367 1 89.5 31 GLY B CA 1
ATOM 1669 C C . GLY B 1 31 ? -12.164 -4.465 -7.379 1 89.5 31 GLY B C 1
ATOM 1670 O O . GLY B 1 31 ? -11.258 -3.66 -7.59 1 89.5 31 GLY B O 1
ATOM 1671 N N . ILE B 1 32 ? -12.289 -5.203 -6.281 1 86.88 32 ILE B N 1
ATOM 1672 C CA . ILE B 1 32 ? -11.32 -5.172 -5.191 1 86.88 32 ILE B CA 1
ATOM 1673 C C . ILE B 1 32 ? -10.945 -6.598 -4.789 1 86.88 32 ILE B C 1
ATOM 1675 O O . ILE B 1 32 ? -11.812 -7.469 -4.695 1 86.88 32 ILE B O 1
ATOM 1679 N N . ALA B 1 33 ? -9.633 -6.773 -4.633 1 90.25 33 ALA B N 1
ATOM 1680 C CA . ALA B 1 33 ? -9.172 -8.047 -4.094 1 90.25 33 ALA B CA 1
ATOM 1681 C C . ALA B 1 33 ? -8.633 -7.883 -2.678 1 90.25 33 ALA B C 1
ATOM 1683 O O . ALA B 1 33 ? -7.941 -6.902 -2.381 1 90.25 33 ALA B O 1
ATOM 1684 N N . THR B 1 34 ? -8.984 -8.797 -1.801 1 87.06 34 THR B N 1
ATOM 1685 C CA . THR B 1 34 ? -8.484 -8.766 -0.43 1 87.06 34 THR B CA 1
ATOM 1686 C C . THR B 1 34 ? -7.805 -10.086 -0.074 1 87.06 34 THR B C 1
ATOM 1688 O O . THR B 1 34 ? -8.281 -11.164 -0.451 1 87.06 34 THR B O 1
ATOM 1691 N N . SER B 1 35 ? -6.664 -9.953 0.536 1 89.56 35 SER B N 1
ATOM 1692 C CA . SER B 1 35 ? -5.992 -11.125 1.077 1 89.56 35 SER B CA 1
ATOM 1693 C C . SER B 1 35 ? -6.184 -11.227 2.586 1 89.56 35 SER B C 1
ATOM 1695 O O . SER B 1 35 ? -6.418 -10.219 3.258 1 89.56 35 SER B O 1
ATOM 1697 N N . SER B 1 36 ? -6.004 -12.453 3.082 1 86 36 SER B N 1
ATOM 1698 C CA . SER B 1 36 ? -6.344 -12.641 4.488 1 86 36 SER B CA 1
ATOM 1699 C C . SER B 1 36 ? -5.492 -13.742 5.117 1 86 36 SER B C 1
ATOM 1701 O O . SER B 1 36 ? -4.879 -14.539 4.41 1 86 36 SER B O 1
ATOM 1703 N N . ARG B 1 37 ? -5.527 -13.742 6.43 1 87.5 37 ARG B N 1
ATOM 1704 C CA . ARG B 1 37 ? -4.922 -14.812 7.211 1 87.5 37 ARG B CA 1
ATOM 1705 C C . ARG B 1 37 ? -5.715 -16.109 7.062 1 87.5 37 ARG B C 1
ATOM 1707 O O . ARG B 1 37 ? -5.234 -17.188 7.426 1 87.5 37 ARG B O 1
ATOM 1714 N N . ASP B 1 38 ? -6.906 -16.078 6.516 1 87.31 38 ASP B N 1
ATOM 1715 C CA . ASP B 1 38 ? -7.715 -17.281 6.344 1 87.31 38 ASP B CA 1
ATOM 1716 C C . ASP B 1 38 ? -7.262 -18.078 5.117 1 87.31 38 ASP B C 1
ATOM 1718 O O . ASP B 1 38 ? -7.973 -18.969 4.656 1 87.31 38 ASP B O 1
ATOM 1722 N N . LYS B 1 39 ? -6.219 -17.672 4.512 1 95.62 39 LYS B N 1
ATOM 1723 C CA . LYS B 1 39 ? -5.504 -18.375 3.451 1 95.62 39 LYS B CA 1
ATOM 1724 C C . LYS B 1 39 ? -6.191 -18.188 2.104 1 95.62 39 LYS B C 1
ATOM 1726 O O . LYS B 1 39 ? -5.891 -18.891 1.138 1 95.62 39 LYS B O 1
ATOM 1731 N N . THR B 1 40 ? -7.086 -17.203 2.051 1 94.44 40 THR B N 1
ATOM 1732 C CA . THR B 1 40 ? -7.797 -17.016 0.791 1 94.44 40 THR B CA 1
ATOM 1733 C C . THR B 1 40 ? -7.609 -15.594 0.27 1 94.44 40 THR B C 1
ATOM 1735 O O . THR B 1 40 ? -7.238 -14.695 1.027 1 94.44 40 THR B O 1
ATOM 1738 N N . VAL B 1 41 ? -7.824 -15.453 -1.009 1 94.38 41 VAL B N 1
ATOM 1739 C CA . VAL B 1 41 ? -8.07 -14.172 -1.659 1 94.38 41 VAL B CA 1
ATOM 1740 C C . VAL B 1 41 ? -9.539 -14.062 -2.061 1 94.38 41 VAL B C 1
ATOM 1742 O O . VAL B 1 41 ? -10.109 -15.016 -2.604 1 94.38 41 VAL B O 1
ATOM 1745 N N . ARG B 1 42 ? -10.109 -12.945 -1.745 1 92.31 42 ARG B N 1
ATOM 1746 C CA . ARG B 1 42 ? -11.484 -12.719 -2.156 1 92.31 42 ARG B CA 1
ATOM 1747 C C . ARG B 1 42 ? -11.586 -11.555 -3.131 1 92.31 42 ARG B C 1
ATOM 1749 O O . ARG B 1 42 ? -10.906 -10.539 -2.963 1 92.31 42 ARG B O 1
ATOM 1756 N N . PHE B 1 43 ? -12.367 -11.773 -4.129 1 94.06 43 PHE B N 1
ATOM 1757 C CA . PHE B 1 43 ? -12.578 -10.758 -5.148 1 94.06 43 PHE B CA 1
ATOM 1758 C C . PHE B 1 43 ? -13.992 -10.203 -5.082 1 94.06 43 PHE B C 1
ATOM 1760 O O . PHE B 1 43 ? -14.969 -10.961 -5.137 1 94.06 43 PHE B O 1
ATOM 1767 N N . TRP B 1 44 ? -14.055 -8.875 -4.957 1 88.75 44 TRP B N 1
ATOM 1768 C CA . TRP B 1 44 ? -15.32 -8.164 -4.816 1 88.75 44 TRP B CA 1
ATOM 1769 C C . TRP B 1 44 ? -15.609 -7.32 -6.055 1 88.75 44 TRP B C 1
ATOM 1771 O O . TRP B 1 44 ? -14.727 -6.605 -6.547 1 88.75 44 TRP B O 1
ATOM 1781 N N . VAL B 1 45 ? -16.828 -7.418 -6.551 1 90.12 45 VAL B N 1
ATOM 1782 C CA . VAL B 1 45 ? -17.219 -6.633 -7.715 1 90.12 45 VAL B CA 1
ATOM 1783 C C . VAL B 1 45 ? -18.328 -5.652 -7.332 1 90.12 45 VAL B C 1
ATOM 1785 O O . VAL B 1 45 ? -19.062 -5.887 -6.375 1 90.12 45 VAL B O 1
ATOM 1788 N N . PRO B 1 46 ? -18.328 -4.543 -8.062 1 86.62 46 PRO B N 1
ATOM 1789 C CA . PRO B 1 46 ? -19.422 -3.613 -7.797 1 86.62 46 PRO B CA 1
ATOM 1790 C C . PRO B 1 46 ? -20.797 -4.258 -7.965 1 86.62 46 PRO B C 1
ATOM 1792 O O . PRO B 1 46 ? -21 -5.055 -8.883 1 86.62 46 PRO B O 1
ATOM 1795 N N . ASP B 1 47 ? -21.656 -3.982 -7.043 1 87.81 47 ASP B N 1
ATOM 1796 C CA . ASP B 1 47 ? -23.031 -4.465 -7.102 1 87.81 47 ASP B CA 1
ATOM 1797 C C . ASP B 1 47 ? -23.859 -3.646 -8.094 1 87.81 47 ASP B C 1
ATOM 1799 O O . ASP B 1 47 ? -24.016 -2.434 -7.93 1 87.81 47 ASP B O 1
ATOM 1803 N N . PRO B 1 48 ? -24.391 -4.273 -9.102 1 86.38 48 PRO B N 1
ATOM 1804 C CA . PRO B 1 48 ? -25.219 -3.525 -10.055 1 86.38 48 PRO B CA 1
ATOM 1805 C C . PRO B 1 48 ? -26.516 -3.014 -9.445 1 86.38 48 PRO B C 1
ATOM 1807 O O . PRO B 1 48 ? -27.094 -2.049 -9.945 1 86.38 48 PRO B O 1
ATOM 1810 N N . GLU B 1 49 ? -26.984 -3.594 -8.391 1 86.44 49 GLU B N 1
ATOM 1811 C CA . GLU B 1 49 ? -28.297 -3.271 -7.824 1 86.44 49 GLU B CA 1
ATOM 1812 C C . GLU B 1 49 ? -28.172 -2.242 -6.703 1 86.44 49 GLU B C 1
ATOM 1814 O O . GLU B 1 49 ? -29.172 -1.677 -6.262 1 86.44 49 GLU B O 1
ATOM 1819 N N . LYS B 1 50 ? -27.078 -2.1 -6.164 1 76.81 50 LYS B N 1
ATOM 1820 C CA . LYS B 1 50 ? -26.875 -1.191 -5.039 1 76.81 50 LYS B CA 1
ATOM 1821 C C . LYS B 1 50 ? -25.75 -0.198 -5.336 1 76.81 50 LYS B C 1
ATOM 1823 O O . LYS B 1 50 ? -24.609 -0.592 -5.547 1 76.81 50 LYS B O 1
ATOM 1828 N N . LYS B 1 51 ? -26.203 1.034 -5.309 1 74.19 51 LYS B N 1
ATOM 1829 C CA . LYS B 1 51 ? -25.203 2.074 -5.52 1 74.19 51 LYS B CA 1
ATOM 1830 C C . LYS B 1 51 ? -24.141 2.049 -4.426 1 74.19 51 LYS B C 1
ATOM 1832 O O . LYS B 1 51 ? -24.453 1.976 -3.238 1 74.19 51 LYS B O 1
ATOM 1837 N N . HIS B 1 52 ? -22.891 1.902 -4.691 1 71.62 52 HIS B N 1
ATOM 1838 C CA . HIS B 1 52 ? -21.75 1.896 -3.777 1 71.62 52 HIS B CA 1
ATOM 1839 C C . HIS B 1 52 ? -21.625 0.561 -3.051 1 71.62 52 HIS B C 1
ATOM 1841 O O . HIS B 1 52 ? -21.094 0.497 -1.941 1 71.62 52 HIS B O 1
ATOM 1847 N N . GLY B 1 53 ? -22.234 -0.372 -3.623 1 78.06 53 GLY B N 1
ATOM 1848 C CA . GLY B 1 53 ? -22.156 -1.701 -3.039 1 78.06 53 GLY B CA 1
ATOM 1849 C C . GLY B 1 53 ? -21.203 -2.625 -3.777 1 78.06 53 GLY B C 1
ATOM 1850 O O . GLY B 1 53 ? -20.875 -2.379 -4.938 1 78.06 53 GLY B O 1
ATOM 1851 N N . TYR B 1 54 ? -20.719 -3.605 -3.039 1 83.25 54 TYR B N 1
ATOM 1852 C CA . TYR B 1 54 ? -19.875 -4.648 -3.605 1 83.25 54 TYR B CA 1
ATOM 1853 C C . TYR B 1 54 ? -20.406 -6.031 -3.24 1 83.25 54 TYR B C 1
ATOM 1855 O O . TYR B 1 54 ? -21.016 -6.215 -2.184 1 83.25 54 TYR B O 1
ATOM 1863 N N . LEU B 1 55 ? -20.141 -6.926 -4.184 1 87.81 55 LEU B N 1
ATOM 1864 C CA . LEU B 1 55 ? -20.5 -8.328 -3.965 1 87.81 55 LEU B CA 1
ATOM 1865 C C . LEU B 1 55 ? -19.266 -9.227 -4.098 1 87.81 55 LEU B C 1
ATOM 1867 O O . LEU B 1 55 ? -18.375 -8.953 -4.91 1 87.81 55 LEU B O 1
ATOM 1871 N N . LEU B 1 56 ? -19.359 -10.281 -3.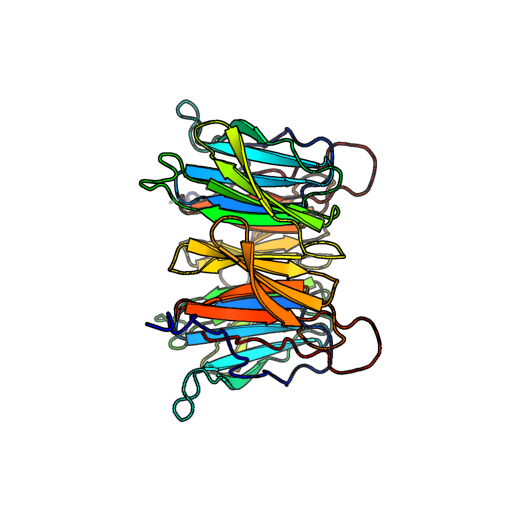266 1 90.06 56 LEU B N 1
ATOM 1872 C CA . LEU B 1 56 ? -18.312 -11.289 -3.418 1 90.06 56 LEU B CA 1
ATOM 1873 C C . LEU B 1 56 ? -18.484 -12.062 -4.727 1 90.06 56 LEU B C 1
ATOM 1875 O O . LEU B 1 56 ? -19.531 -12.672 -4.957 1 90.06 56 LEU B O 1
ATOM 1879 N N . SER B 1 57 ? -17.547 -11.961 -5.551 1 94.06 57 SER B N 1
ATOM 1880 C CA . SER B 1 57 ? -17.625 -12.617 -6.852 1 94.06 57 SER B CA 1
ATOM 1881 C C . SER B 1 57 ? -16.875 -13.945 -6.84 1 94.06 57 SER B C 1
ATOM 1883 O O . SER B 1 57 ? -17.344 -14.938 -7.41 1 94.06 57 SER B O 1
ATOM 1885 N N . LYS B 1 58 ? -15.719 -14.008 -6.215 1 95.69 58 LYS B N 1
ATOM 1886 C CA . LYS B 1 58 ? -14.883 -15.203 -6.203 1 95.69 58 LYS B CA 1
ATOM 1887 C C . LYS B 1 58 ? -14.141 -15.344 -4.875 1 95.69 58 LYS B C 1
ATOM 1889 O O . LYS B 1 58 ? -13.789 -14.344 -4.246 1 95.69 58 LYS B O 1
ATOM 1894 N N . THR B 1 59 ? -14.008 -16.562 -4.484 1 95.5 59 THR B N 1
ATOM 1895 C CA . THR B 1 59 ? -13.07 -16.938 -3.432 1 95.5 59 THR B CA 1
ATOM 1896 C C . THR B 1 59 ? -11.945 -17.797 -3.996 1 95.5 59 THR B C 1
ATOM 1898 O O . THR B 1 59 ? -12.188 -18.891 -4.504 1 95.5 59 THR B O 1
ATOM 1901 N N . LEU B 1 60 ? -10.789 -17.328 -3.92 1 97.44 60 LEU B N 1
ATOM 1902 C CA . LEU B 1 60 ? -9.617 -18 -4.465 1 97.44 60 LEU B CA 1
ATOM 1903 C C . LEU B 1 60 ? -8.82 -18.688 -3.357 1 97.44 60 LEU B C 1
ATOM 1905 O O . LEU B 1 60 ? -8.125 -18.031 -2.582 1 97.44 60 LEU B O 1
ATOM 1909 N N . ALA B 1 61 ? -8.969 -19.984 -3.365 1 97.44 61 ALA B N 1
ATOM 1910 C CA . ALA B 1 61 ? -8.305 -20.812 -2.354 1 97.44 61 ALA B CA 1
ATOM 1911 C C . ALA B 1 61 ? -7.188 -21.641 -2.969 1 97.44 61 ALA B C 1
ATOM 1913 O O . ALA B 1 61 ? -7.414 -22.375 -3.934 1 97.44 61 ALA B O 1
ATOM 1914 N N . GLY B 1 62 ? -6.039 -21.484 -2.477 1 97.31 62 GLY B N 1
ATOM 1915 C CA . GLY B 1 62 ? -4.902 -22.234 -2.977 1 97.31 62 GLY B CA 1
ATOM 1916 C C . GLY B 1 62 ? -3.707 -22.203 -2.041 1 97.31 62 GLY B C 1
ATOM 1917 O O . GLY B 1 62 ? -2.953 -23.172 -1.952 1 97.31 62 GLY B O 1
ATOM 1918 N N . HIS B 1 63 ? -3.527 -21.156 -1.32 1 98.12 63 HIS B N 1
ATOM 1919 C CA . HIS B 1 63 ? -2.441 -21.031 -0.353 1 98.12 63 HIS B CA 1
ATOM 1920 C C . HIS B 1 63 ? -2.674 -21.938 0.853 1 98.12 63 HIS B C 1
ATOM 1922 O O . HIS B 1 63 ? -3.818 -22.188 1.231 1 98.12 63 HIS B O 1
ATOM 1928 N N . THR B 1 64 ? -1.62 -22.375 1.484 1 97.88 64 THR B N 1
ATOM 1929 C CA . THR B 1 64 ? -1.698 -23.25 2.645 1 97.88 64 THR B CA 1
ATOM 1930 C C . THR B 1 64 ? -1.426 -22.469 3.93 1 97.88 64 THR B C 1
ATOM 1932 O O . THR B 1 64 ? -1.439 -23.047 5.023 1 97.88 64 THR B O 1
ATOM 1935 N N . SER B 1 65 ? -1.135 -21.234 3.881 1 96.56 65 SER B N 1
ATOM 1936 C CA . SER B 1 65 ? -0.946 -20.312 4.988 1 96.56 65 SER B CA 1
ATOM 1937 C C . SER B 1 65 ? -1.434 -18.906 4.621 1 96.56 65 SER B C 1
ATOM 1939 O O . SER B 1 65 ? -2.092 -18.719 3.596 1 96.56 65 SER B O 1
ATOM 1941 N N . PHE B 1 66 ? -1.209 -17.984 5.527 1 92.44 66 PHE B N 1
ATOM 1942 C CA . PHE B 1 66 ? -1.783 -16.656 5.336 1 92.44 66 PHE B CA 1
ATOM 1943 C C . PHE B 1 66 ? -1.296 -16.031 4.031 1 92.44 66 PHE B C 1
ATOM 1945 O O . PHE B 1 66 ? -0.173 -16.297 3.594 1 92.44 66 PHE B O 1
ATOM 1952 N N . VAL B 1 67 ? -2.213 -15.258 3.387 1 93.31 67 VAL B N 1
ATOM 1953 C CA . VAL B 1 67 ? -1.938 -14.531 2.148 1 93.31 67 VAL B CA 1
ATOM 1954 C C . VAL B 1 67 ? -1.666 -13.062 2.455 1 93.31 67 VAL B C 1
ATOM 1956 O O . VAL B 1 67 ? -2.377 -12.445 3.252 1 93.31 67 VAL B O 1
ATOM 1959 N N . GLY B 1 68 ? -0.604 -12.547 1.802 1 91.12 68 GLY B N 1
ATOM 1960 C CA . GLY B 1 68 ? -0.23 -11.164 2.049 1 91.12 68 GLY B CA 1
ATOM 1961 C C . GLY B 1 68 ? -0.298 -10.289 0.808 1 91.12 68 GLY B C 1
ATOM 1962 O O . GLY B 1 68 ? -1.362 -9.773 0.464 1 91.12 68 GLY B O 1
ATOM 1963 N N . PRO B 1 69 ? 0.813 -10.156 0.074 1 91.31 69 PRO B N 1
ATOM 1964 C CA . PRO B 1 69 ? 0.827 -9.219 -1.051 1 91.31 69 PRO B CA 1
ATOM 1965 C C . PRO B 1 69 ? -0.047 -9.68 -2.215 1 91.31 69 PRO B C 1
ATOM 1967 O O . PRO B 1 69 ? -0.177 -10.883 -2.455 1 91.31 69 PRO B O 1
ATOM 1970 N N . LEU B 1 70 ? -0.595 -8.695 -2.871 1 93.06 70 LEU B N 1
ATOM 1971 C CA . LEU B 1 70 ? -1.438 -8.891 -4.047 1 93.06 70 LEU B CA 1
ATOM 1972 C C . LEU B 1 70 ? -1.011 -7.957 -5.18 1 93.06 70 LEU B C 1
ATOM 1974 O O . LEU B 1 70 ? -0.519 -6.855 -4.93 1 93.06 70 LEU B O 1
ATOM 1978 N N . ALA B 1 71 ? -1.232 -8.398 -6.316 1 94.62 71 ALA B N 1
ATOM 1979 C CA . ALA B 1 71 ? -1.093 -7.547 -7.496 1 94.62 71 ALA B CA 1
ATOM 1980 C C . ALA B 1 71 ? -2.166 -7.871 -8.531 1 94.62 71 ALA B C 1
ATOM 1982 O O . ALA B 1 71 ? -2.602 -9.023 -8.648 1 94.62 71 ALA B O 1
ATOM 1983 N N . TRP B 1 72 ? -2.469 -6.844 -9.266 1 94.62 72 TRP B N 1
ATOM 1984 C CA . TRP B 1 72 ? -3.533 -6.926 -10.258 1 94.62 72 TRP B CA 1
ATOM 1985 C C . TRP B 1 72 ? -2.957 -6.941 -11.672 1 94.62 72 TRP B C 1
ATOM 1987 O O . TRP B 1 72 ? -2.043 -6.176 -11.984 1 94.62 72 TRP B O 1
ATOM 1997 N N . ILE B 1 73 ? -3.529 -7.867 -12.43 1 95.25 73 ILE B N 1
ATOM 1998 C CA . ILE B 1 73 ? -3.279 -7.879 -13.867 1 95.25 73 ILE B CA 1
ATOM 1999 C C . ILE B 1 73 ? -4.555 -7.492 -14.617 1 95.25 73 ILE B C 1
ATOM 2001 O O . ILE B 1 73 ? -5.543 -8.227 -14.594 1 95.25 73 ILE B O 1
ATOM 2005 N N . PRO B 1 74 ? -4.465 -6.398 -15.266 1 94.81 74 PRO B N 1
ATOM 2006 C CA . PRO B 1 74 ? -5.672 -5.953 -15.961 1 94.81 74 PRO B CA 1
ATOM 2007 C C . PRO B 1 74 ? -6.121 -6.918 -17.047 1 94.81 74 PRO B C 1
ATOM 2009 O O . PRO B 1 74 ? -5.316 -7.719 -17.547 1 94.81 74 PRO B O 1
ATOM 2012 N N . PRO B 1 75 ? -7.41 -6.75 -17.438 1 95.5 75 PRO B N 1
ATOM 2013 C CA . PRO B 1 75 ? -7.922 -7.598 -18.516 1 95.5 75 PRO B CA 1
ATOM 2014 C C . PRO B 1 75 ? -7.109 -7.465 -19.797 1 95.5 75 PRO B C 1
ATOM 2016 O O . PRO B 1 75 ? -6.664 -6.367 -20.141 1 95.5 75 PRO B O 1
ATOM 2019 N N . GLY B 1 76 ? -6.91 -8.57 -20.422 1 93.81 76 GLY B N 1
ATOM 2020 C CA . GLY B 1 76 ? -6.195 -8.672 -21.688 1 93.81 76 GLY B CA 1
ATOM 2021 C C . GLY B 1 76 ? -6.441 -9.984 -22.406 1 93.81 76 GLY B C 1
ATOM 2022 O O . GLY B 1 76 ? -7.402 -10.695 -22.109 1 93.81 76 GLY B O 1
ATOM 2023 N N . GLU B 1 77 ? -5.621 -10.211 -23.391 1 92.62 77 GLU B N 1
ATOM 2024 C CA . GLU B 1 77 ? -5.809 -11.406 -24.219 1 92.62 77 GLU B CA 1
ATOM 2025 C C . GLU B 1 77 ? -5.66 -12.68 -23.391 1 92.62 77 GLU B C 1
ATOM 2027 O O . GLU B 1 77 ? -6.484 -13.586 -23.484 1 92.62 77 GLU B O 1
ATOM 2032 N N . ARG B 1 78 ? -4.688 -12.719 -22.562 1 90.81 78 ARG B N 1
ATOM 2033 C CA . ARG B 1 78 ? -4.41 -13.914 -21.781 1 90.81 78 ARG B CA 1
ATOM 2034 C C . ARG B 1 78 ? -5.434 -14.086 -20.656 1 90.81 78 ARG B C 1
ATOM 2036 O O . ARG B 1 78 ? -5.84 -15.211 -20.344 1 90.81 78 ARG B O 1
ATOM 2043 N N . PHE B 1 79 ? -5.82 -12.953 -20.047 1 95.12 79 PHE B N 1
ATOM 2044 C CA . PHE B 1 79 ? -6.785 -12.945 -18.938 1 95.12 79 PHE B CA 1
ATOM 2045 C C . PHE B 1 79 ? -7.934 -11.992 -19.234 1 95.12 79 PHE B C 1
ATOM 2047 O O . PHE B 1 79 ? -7.934 -10.844 -18.781 1 95.12 79 PHE B O 1
ATOM 2054 N N . PRO B 1 80 ? -8.922 -12.453 -19.906 1 95.75 80 PRO B N 1
ATOM 2055 C CA . PRO B 1 80 ? -10 -11.57 -20.359 1 95.75 80 PRO B CA 1
ATOM 2056 C C . PRO B 1 80 ? -10.68 -10.836 -19.203 1 95.75 80 PRO B C 1
ATOM 2058 O O . PRO B 1 80 ? -11.156 -9.711 -19.375 1 95.75 80 PRO B O 1
ATOM 2061 N N . GLU B 1 81 ? -10.742 -11.469 -18.031 1 96.12 81 GLU B N 1
ATOM 2062 C CA . GLU B 1 81 ? -11.352 -10.805 -16.891 1 96.12 81 GLU B CA 1
ATOM 2063 C C . GLU B 1 81 ? -10.297 -10.32 -15.898 1 96.12 81 GLU B C 1
ATOM 2065 O O . GLU B 1 81 ? -10.625 -9.891 -14.789 1 96.12 81 GLU B O 1
ATOM 2070 N N . GLY B 1 82 ? -9.062 -10.477 -16.312 1 95.75 82 GLY B N 1
ATOM 2071 C CA . GLY B 1 82 ? -7.949 -10.078 -15.461 1 95.75 82 GLY B CA 1
ATOM 2072 C C . GLY B 1 82 ? -7.375 -11.234 -14.656 1 95.75 82 GLY B C 1
ATOM 2073 O O . GLY B 1 82 ? -7.863 -12.359 -14.742 1 95.75 82 GLY B O 1
ATOM 2074 N N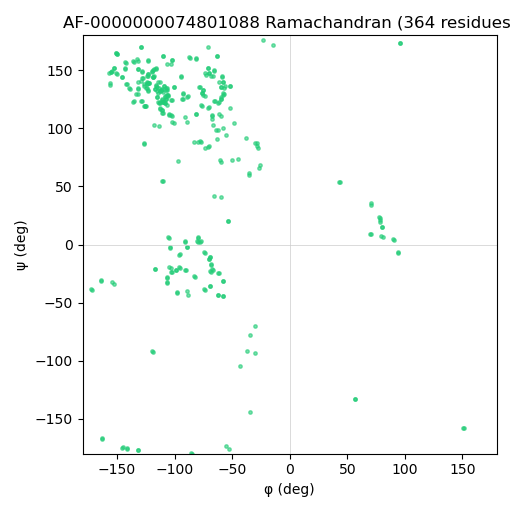 . GLY B 1 83 ? -6.305 -10.922 -13.992 1 96.62 83 GLY B N 1
ATOM 2075 C CA . GLY B 1 83 ? -5.633 -11.867 -13.117 1 96.62 83 GLY B CA 1
ATOM 2076 C C . GLY B 1 83 ? -5.223 -11.266 -11.789 1 96.62 83 GLY B C 1
ATOM 2077 O O . GLY B 1 83 ? -5.168 -10.039 -11.648 1 96.62 83 GLY B O 1
ATOM 2078 N N . ILE B 1 84 ? -5.043 -12.094 -10.828 1 97.31 84 ILE B N 1
ATOM 2079 C CA . ILE B 1 84 ? -4.516 -11.711 -9.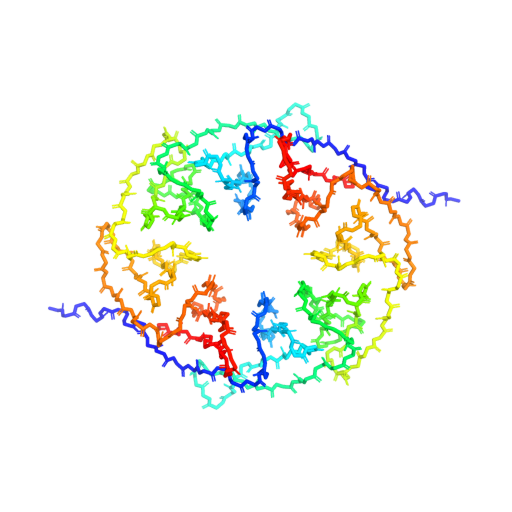523 1 97.31 84 ILE B CA 1
ATOM 2080 C C . ILE B 1 84 ? -3.27 -12.531 -9.203 1 97.31 84 ILE B C 1
ATOM 2082 O O . ILE B 1 84 ? -3.236 -13.742 -9.445 1 97.31 84 ILE B O 1
ATOM 2086 N N . VAL B 1 85 ? -2.24 -11.852 -8.766 1 97.25 85 VAL B N 1
ATOM 2087 C CA . VAL B 1 85 ? -1.071 -12.539 -8.227 1 97.25 85 VAL B CA 1
ATOM 2088 C C . VAL B 1 85 ? -1.049 -12.398 -6.703 1 97.25 85 VAL B C 1
ATOM 2090 O O . VAL B 1 85 ? -1.242 -11.305 -6.168 1 97.25 85 VAL B O 1
ATOM 2093 N N . SER B 1 86 ? -0.92 -13.469 -6.043 1 97.56 86 SER B N 1
ATOM 2094 C CA . SER B 1 86 ? -0.898 -13.461 -4.582 1 97.56 86 SER B CA 1
ATOM 2095 C C . SER B 1 86 ? 0.372 -14.117 -4.047 1 97.56 86 SER B C 1
ATOM 2097 O O . SER B 1 86 ? 0.918 -15.023 -4.668 1 97.56 86 SER B O 1
ATOM 2099 N N . GLY B 1 87 ? 0.866 -13.586 -2.947 1 97.38 87 GLY B N 1
ATOM 2100 C CA . GLY B 1 87 ? 1.982 -14.164 -2.213 1 97.38 87 GLY B CA 1
ATOM 2101 C C . GLY B 1 87 ? 1.623 -14.562 -0.795 1 97.38 87 GLY B C 1
ATOM 2102 O O . GLY B 1 87 ? 0.86 -13.859 -0.123 1 97.38 87 GLY B O 1
ATOM 2103 N N . GLY B 1 88 ? 2.223 -15.648 -0.371 1 96.44 88 GLY B N 1
ATOM 2104 C CA . GLY B 1 88 ? 1.811 -16.172 0.925 1 96.44 88 GLY B CA 1
ATOM 2105 C C . GLY B 1 88 ? 2.977 -16.438 1.857 1 96.44 88 GLY B C 1
ATOM 2106 O O . GLY B 1 88 ? 4.137 -16.344 1.453 1 96.44 88 GLY B O 1
ATOM 2107 N N . MET B 1 89 ? 2.586 -16.703 3.088 1 95.88 89 MET B N 1
ATOM 2108 C CA . MET B 1 89 ? 3.547 -17.188 4.07 1 95.88 89 MET B CA 1
ATOM 2109 C C . MET B 1 89 ? 4.008 -18.594 3.723 1 95.88 89 MET B C 1
ATOM 2111 O O . MET B 1 89 ? 5.02 -19.078 4.242 1 95.88 89 MET B O 1
ATOM 2115 N N . ASP B 1 90 ? 3.348 -19.328 2.898 1 97.56 90 ASP B N 1
ATOM 2116 C CA . ASP B 1 90 ? 3.725 -20.656 2.434 1 97.56 90 ASP B CA 1
ATOM 2117 C C . ASP B 1 90 ? 4.812 -20.578 1.365 1 97.56 90 ASP B C 1
ATOM 2119 O O . ASP B 1 90 ? 5.129 -21.578 0.718 1 97.56 90 ASP B O 1
ATOM 2123 N N . THR B 1 91 ? 5.289 -19.438 1.042 1 96.5 91 THR B N 1
ATOM 2124 C CA . THR B 1 91 ? 6.426 -19.141 0.175 1 96.5 91 THR B CA 1
ATOM 2125 C C . THR B 1 91 ? 6.016 -19.203 -1.293 1 96.5 91 THR B C 1
ATOM 2127 O O . THR B 1 91 ? 6.855 -19.078 -2.184 1 96.5 91 THR B O 1
ATOM 2130 N N . LEU B 1 92 ? 4.754 -19.359 -1.523 1 97 92 LEU B N 1
ATOM 2131 C CA . LEU B 1 92 ? 4.27 -19.516 -2.891 1 97 92 LEU B CA 1
ATOM 2132 C C . LEU B 1 92 ? 3.836 -18.172 -3.467 1 97 92 LEU B C 1
ATOM 2134 O O . LEU B 1 92 ? 3.273 -17.344 -2.752 1 97 92 LEU B O 1
ATOM 2138 N N . VAL B 1 93 ? 4.062 -18.016 -4.711 1 97.12 93 VAL B N 1
ATOM 2139 C CA . VAL B 1 93 ? 3.4 -17.016 -5.535 1 97.12 93 VAL B CA 1
ATOM 2140 C C . VAL B 1 93 ? 2.422 -17.688 -6.488 1 97.12 93 VAL B C 1
ATOM 2142 O O . VAL B 1 93 ? 2.812 -18.547 -7.281 1 97.12 93 VAL B O 1
ATOM 2145 N N . LEU B 1 94 ? 1.188 -17.297 -6.406 1 98.12 94 LEU B N 1
ATOM 2146 C CA . LEU B 1 94 ? 0.168 -17.922 -7.25 1 98.12 94 LEU B CA 1
ATOM 2147 C C . LEU B 1 94 ? -0.408 -16.906 -8.234 1 98.12 94 LEU B C 1
ATOM 2149 O O . LEU B 1 94 ? -0.697 -15.766 -7.859 1 98.12 94 LEU B O 1
ATOM 2153 N N . LEU B 1 95 ? -0.538 -17.328 -9.414 1 97.25 95 LEU B N 1
ATOM 2154 C CA . LEU B 1 95 ? -1.225 -16.547 -10.453 1 97.25 95 LEU B CA 1
ATOM 2155 C C . LEU B 1 95 ? -2.621 -17.109 -10.703 1 97.25 95 LEU B C 1
ATOM 2157 O O . LEU B 1 95 ? -2.773 -18.281 -11.039 1 97.25 95 LEU B O 1
ATOM 2161 N N . TRP B 1 96 ? -3.596 -16.234 -10.57 1 97.75 96 TRP B N 1
ATOM 2162 C CA . TRP B 1 96 ? -4.992 -16.641 -10.719 1 97.75 96 TRP B CA 1
ATOM 2163 C C . TRP B 1 96 ? -5.59 -16.047 -11.992 1 97.75 96 TRP B C 1
ATOM 2165 O O . TRP B 1 96 ? -5.43 -14.852 -12.266 1 97.75 96 TRP B O 1
ATOM 2175 N N . ASP B 1 97 ? -6.25 -16.875 -12.734 1 96.94 97 ASP B N 1
ATOM 2176 C CA . ASP B 1 97 ? -7.168 -16.406 -13.773 1 96.94 97 ASP B CA 1
ATOM 2177 C C . ASP B 1 97 ? -8.523 -16.031 -13.172 1 96.94 97 ASP B C 1
ATOM 2179 O O . ASP B 1 97 ? -9.258 -16.891 -12.703 1 96.94 97 ASP B O 1
ATOM 2183 N N . LEU B 1 98 ? -8.82 -14.844 -13.195 1 96.38 98 LEU B N 1
ATOM 2184 C CA . LEU B 1 98 ? -10.031 -14.391 -12.516 1 96.38 98 LEU B CA 1
ATOM 2185 C C . LEU B 1 98 ? -11.273 -14.891 -13.242 1 96.38 98 LEU B C 1
ATOM 2187 O O . LEU B 1 98 ? -12.312 -15.133 -12.617 1 96.38 98 LEU B O 1
ATOM 2191 N N . GLY B 1 99 ? -11.25 -14.961 -14.562 1 94.94 99 GLY B N 1
ATOM 2192 C CA . GLY B 1 99 ? -12.375 -15.484 -15.32 1 94.94 99 GLY B CA 1
ATOM 2193 C C . GLY B 1 99 ? -12.75 -16.906 -14.938 1 94.94 99 GLY B C 1
ATOM 2194 O O . GLY B 1 99 ? -13.93 -17.203 -14.734 1 94.94 99 GLY B O 1
ATOM 2195 N N . ARG B 1 100 ? -11.797 -17.75 -14.781 1 94.06 100 ARG B N 1
ATOM 2196 C CA . ARG B 1 100 ? -12.008 -19.156 -14.461 1 94.06 100 ARG B CA 1
ATOM 2197 C C . ARG B 1 100 ? -12.016 -19.375 -12.953 1 94.06 100 ARG B C 1
ATOM 2199 O O . ARG B 1 100 ? -12.516 -20.391 -12.477 1 94.06 100 ARG B O 1
ATOM 2206 N N . GLY B 1 101 ? -11.438 -18.5 -12.211 1 94 101 GLY B N 1
ATOM 2207 C CA . GLY B 1 101 ? -11.32 -18.656 -10.773 1 94 101 GLY B CA 1
ATOM 2208 C C . GLY B 1 101 ? -10.344 -19.75 -10.367 1 94 101 GLY B C 1
ATOM 2209 O O . GLY B 1 101 ? -10.562 -20.438 -9.367 1 94 101 GLY B O 1
ATOM 2210 N N . GLU B 1 102 ? -9.25 -19.875 -11.18 1 95.88 102 GLU B N 1
ATOM 2211 C CA . GLU B 1 102 ? -8.32 -20.984 -10.938 1 95.88 102 GLU B CA 1
ATOM 2212 C C . GLU B 1 102 ? -6.875 -20.484 -10.945 1 95.88 102 GLU B C 1
ATOM 2214 O O . GLU B 1 102 ? -6.578 -19.438 -11.5 1 95.88 102 GLU B O 1
ATOM 2219 N N . ILE B 1 103 ? -6.117 -21.312 -10.328 1 96.75 103 ILE B N 1
ATOM 2220 C CA . ILE B 1 103 ? -4.68 -21.062 -10.391 1 96.75 103 ILE B CA 1
ATOM 2221 C C . ILE B 1 103 ? -4.156 -21.453 -11.773 1 96.75 103 ILE B C 1
ATOM 2223 O O . ILE B 1 103 ? -4.398 -22.562 -12.25 1 96.75 103 ILE B O 1
ATOM 2227 N N . VAL B 1 104 ? -3.457 -20.578 -12.398 1 95.25 104 VAL B N 1
ATOM 2228 C CA . VAL B 1 104 ? -2.906 -20.891 -13.719 1 95.25 104 VAL B CA 1
ATOM 2229 C C . VAL B 1 104 ? -1.399 -21.109 -13.609 1 95.25 104 VAL B C 1
ATOM 2231 O O . VAL B 1 104 ? -0.807 -21.812 -14.438 1 95.25 104 VAL B O 1
ATOM 2234 N N . GLU B 1 105 ? -0.729 -20.5 -12.656 1 94.81 105 GLU B N 1
ATOM 2235 C CA . GLU B 1 105 ? 0.687 -20.719 -12.383 1 94.81 105 GLU B CA 1
ATOM 2236 C C . GLU B 1 105 ? 0.958 -20.766 -10.883 1 94.81 105 GLU B C 1
ATOM 2238 O O . GLU B 1 105 ? 0.396 -19.969 -10.125 1 94.81 105 GLU B O 1
ATOM 2243 N N . LYS B 1 106 ? 1.695 -21.703 -10.531 1 95.38 106 LYS B N 1
ATOM 2244 C CA . LYS B 1 106 ? 2.264 -21.828 -9.188 1 95.38 106 LYS B CA 1
ATOM 2245 C C . LYS B 1 106 ? 3.775 -21.609 -9.211 1 95.38 106 LYS B C 1
ATOM 2247 O O . LYS B 1 106 ? 4.512 -22.438 -9.773 1 95.38 106 LYS B O 1
ATOM 2252 N N . LEU B 1 107 ? 4.188 -20.594 -8.641 1 94.06 107 LEU B N 1
ATOM 2253 C CA . LEU B 1 107 ? 5.594 -20.203 -8.688 1 94.06 107 LEU B CA 1
ATOM 2254 C C . LEU B 1 107 ? 6.289 -20.5 -7.367 1 94.06 107 LEU B C 1
ATOM 2256 O O . LEU B 1 107 ? 6.012 -19.859 -6.355 1 94.06 107 LEU B O 1
ATOM 2260 N N . GLU B 1 108 ? 7.172 -21.453 -7.508 1 93.81 108 GLU B N 1
ATOM 2261 C CA . GLU B 1 108 ? 7.891 -21.938 -6.336 1 93.81 108 GLU B CA 1
ATOM 2262 C C . GLU B 1 108 ? 9.375 -21.578 -6.41 1 93.81 108 GLU B C 1
ATOM 2264 O O . GLU B 1 108 ? 10.047 -21.922 -7.387 1 93.81 108 GLU B O 1
ATOM 2269 N N . GLY B 1 109 ? 9.828 -20.859 -5.391 1 91.12 109 GLY B N 1
ATOM 2270 C CA . GLY B 1 109 ? 11.234 -20.516 -5.379 1 91.12 109 GLY B CA 1
ATOM 2271 C C . GLY B 1 109 ? 11.68 -19.859 -4.086 1 91.12 109 GLY B C 1
ATOM 2272 O O . GLY B 1 109 ? 12.781 -20.109 -3.596 1 91.12 109 GLY B O 1
ATOM 2273 N N . HIS B 1 110 ? 10.867 -19.062 -3.562 1 92.06 110 HIS B N 1
ATOM 2274 C CA . HIS B 1 110 ? 11.203 -18.406 -2.309 1 92.06 110 HIS B CA 1
ATOM 2275 C C . HIS B 1 110 ? 11.312 -19.406 -1.164 1 92.06 110 HIS B C 1
ATOM 2277 O O . HIS B 1 110 ? 10.609 -20.406 -1.149 1 92.06 110 HIS B O 1
ATOM 2283 N N . GLN B 1 111 ? 12.172 -19.078 -0.201 1 93.94 111 GLN B N 1
ATOM 2284 C CA . GLN B 1 111 ? 12.391 -19.969 0.936 1 93.94 111 GLN B CA 1
ATOM 2285 C C . GLN B 1 111 ? 11.594 -19.516 2.154 1 93.94 111 GLN B C 1
ATOM 2287 O O . GLN B 1 111 ? 11.406 -20.281 3.102 1 93.94 111 GLN B O 1
ATOM 2292 N N . PHE B 1 112 ? 11.242 -18.312 2.17 1 93.62 112 PHE B N 1
ATOM 2293 C CA . PHE B 1 112 ? 10.445 -17.75 3.258 1 93.62 112 PHE B CA 1
ATOM 2294 C C . PHE B 1 112 ? 9.266 -16.953 2.713 1 93.62 112 PHE B C 1
ATOM 2296 O O . PHE B 1 112 ? 9.023 -16.938 1.504 1 93.62 112 PHE B O 1
ATOM 2303 N N . GLN B 1 113 ? 8.508 -16.344 3.539 1 93.38 113 GLN B N 1
ATOM 2304 C CA . GLN B 1 113 ? 7.273 -15.625 3.225 1 93.38 113 GLN B CA 1
ATOM 2305 C C . GLN B 1 113 ? 7.504 -14.617 2.107 1 93.38 113 GLN B C 1
ATOM 2307 O O . GLN B 1 113 ? 8.508 -13.906 2.102 1 93.38 113 GLN B O 1
ATOM 2312 N N . VAL B 1 114 ? 6.555 -14.586 1.181 1 92.88 114 VAL B N 1
ATOM 2313 C CA . VAL B 1 114 ? 6.527 -13.555 0.15 1 92.88 114 VAL B CA 1
ATOM 2314 C C . VAL B 1 114 ? 6.031 -12.234 0.748 1 92.88 114 VAL B C 1
ATOM 2316 O O . VAL B 1 114 ? 5.008 -12.211 1.434 1 92.88 114 VAL B O 1
ATOM 2319 N N . THR B 1 115 ? 6.703 -11.094 0.486 1 87.94 115 THR B N 1
ATOM 2320 C CA . THR B 1 115 ? 6.398 -9.844 1.162 1 87.94 115 THR B CA 1
ATOM 2321 C C . THR B 1 115 ? 5.914 -8.797 0.164 1 87.94 115 THR B C 1
ATOM 2323 O O . THR B 1 115 ? 5.289 -7.805 0.55 1 87.94 115 THR B O 1
ATOM 2326 N N . GLY B 1 116 ? 6.219 -8.961 -1.055 1 88.44 116 GLY B N 1
ATOM 2327 C CA . GLY B 1 116 ? 5.824 -8 -2.076 1 88.44 116 GLY B CA 1
ATOM 2328 C C . GLY B 1 116 ? 5.672 -8.625 -3.451 1 88.44 116 GLY B C 1
ATOM 2329 O O . GLY B 1 116 ? 6.34 -9.609 -3.768 1 88.44 116 GLY B O 1
ATOM 2330 N N . ILE B 1 117 ? 4.836 -8.055 -4.242 1 92.06 117 ILE B N 1
ATOM 2331 C CA . ILE B 1 117 ? 4.613 -8.469 -5.621 1 92.06 117 ILE B CA 1
ATOM 2332 C C . ILE B 1 117 ? 4.402 -7.242 -6.504 1 92.06 117 ILE B C 1
ATOM 2334 O O . ILE B 1 117 ? 3.705 -6.305 -6.113 1 92.06 117 ILE B O 1
ATOM 2338 N N . ALA B 1 118 ? 4.984 -7.277 -7.617 1 89 118 ALA B N 1
ATOM 2339 C CA . ALA B 1 118 ? 4.773 -6.277 -8.664 1 89 118 ALA B CA 1
ATOM 2340 C C . ALA B 1 118 ? 4.777 -6.914 -10.047 1 89 118 ALA B C 1
ATOM 2342 O O . ALA B 1 118 ? 5.301 -8.016 -10.227 1 89 118 ALA B O 1
ATOM 2343 N N . ILE B 1 119 ? 4.156 -6.254 -10.945 1 89.5 119 ILE B N 1
ATOM 2344 C CA . ILE B 1 119 ? 4.125 -6.711 -12.328 1 89.5 119 ILE B CA 1
ATOM 2345 C C . ILE B 1 119 ? 4.859 -5.711 -13.219 1 89.5 119 ILE B C 1
ATOM 2347 O O . ILE B 1 119 ? 4.578 -4.512 -13.18 1 89.5 119 ILE B O 1
ATOM 2351 N N . ASP B 1 120 ? 5.746 -6.184 -13.938 1 83.75 120 ASP B N 1
ATOM 2352 C CA . ASP B 1 120 ? 6.469 -5.246 -14.797 1 83.75 120 ASP B CA 1
ATOM 2353 C C . ASP B 1 120 ? 5.727 -5.027 -16.109 1 83.75 120 ASP B C 1
ATOM 2355 O O . ASP B 1 120 ? 4.645 -5.582 -16.328 1 83.75 120 ASP B O 1
ATOM 2359 N N . ASP B 1 121 ? 6.258 -4.23 -16.984 1 80.69 121 ASP B N 1
ATOM 2360 C CA . ASP B 1 121 ? 5.582 -3.811 -18.203 1 80.69 121 ASP B CA 1
ATOM 2361 C C . ASP B 1 121 ? 5.43 -4.977 -19.188 1 80.69 121 ASP B C 1
ATOM 2363 O O . ASP B 1 121 ? 4.566 -4.949 -20.062 1 80.69 121 ASP B O 1
ATOM 2367 N N . ASN B 1 122 ? 6.254 -5.961 -19.047 1 79.62 122 ASN B N 1
ATOM 2368 C CA . ASN B 1 122 ? 6.188 -7.125 -19.922 1 79.62 122 ASN B CA 1
ATOM 2369 C C . ASN B 1 122 ? 5.25 -8.195 -19.375 1 79.62 122 ASN B C 1
ATOM 2371 O O . ASN B 1 122 ? 5.047 -9.234 -20 1 79.62 122 ASN B O 1
ATOM 2375 N N . GLY B 1 123 ? 4.727 -7.898 -18.219 1 83.69 123 GLY B N 1
ATOM 2376 C CA . GLY B 1 123 ? 3.822 -8.859 -17.609 1 83.69 123 GLY B CA 1
ATOM 2377 C C . GLY B 1 123 ? 4.531 -9.859 -16.719 1 83.69 123 GLY B C 1
ATOM 2378 O O . GLY B 1 123 ? 3.904 -10.773 -16.188 1 83.69 123 GLY B O 1
ATOM 2379 N N . ASP B 1 124 ? 5.809 -9.703 -16.516 1 88.25 124 ASP B N 1
ATOM 2380 C CA . ASP B 1 124 ? 6.535 -10.578 -15.609 1 88.25 124 ASP B CA 1
ATOM 2381 C C . ASP B 1 124 ? 6.207 -10.25 -14.156 1 88.25 124 ASP B C 1
ATOM 2383 O O . ASP B 1 124 ? 5.996 -9.094 -13.805 1 88.25 124 ASP B O 1
ATOM 2387 N N . ILE B 1 125 ? 6.23 -11.289 -13.398 1 91 125 ILE B N 1
ATOM 2388 C CA . ILE B 1 125 ? 5.945 -11.141 -11.977 1 91 125 ILE B CA 1
ATOM 2389 C C . ILE B 1 125 ? 7.254 -10.961 -11.203 1 91 125 ILE B C 1
ATOM 2391 O O . ILE B 1 125 ? 8.195 -11.734 -11.383 1 91 125 ILE B O 1
ATOM 2395 N N . ILE B 1 126 ? 7.32 -9.859 -10.422 1 87.88 126 ILE B N 1
ATOM 2396 C CA . ILE B 1 126 ? 8.438 -9.617 -9.516 1 87.88 126 ILE B CA 1
ATOM 2397 C C . ILE B 1 126 ? 7.98 -9.828 -8.07 1 87.88 126 ILE B C 1
ATOM 2399 O O . ILE B 1 126 ? 6.977 -9.25 -7.641 1 87.88 126 ILE B O 1
ATOM 2403 N N . SER B 1 127 ? 8.664 -10.672 -7.352 1 89.62 127 SER B N 1
ATOM 2404 C CA . SER B 1 127 ? 8.281 -10.922 -5.965 1 89.62 127 SER B CA 1
ATOM 2405 C C . SER B 1 127 ? 9.477 -10.758 -5.023 1 89.62 127 SER B C 1
ATOM 2407 O O . SER B 1 127 ? 10.609 -11.055 -5.398 1 89.62 127 SER B O 1
ATOM 2409 N N . SER B 1 128 ? 9.211 -10.227 -3.869 1 86.81 128 SER B N 1
ATOM 2410 C CA . SER B 1 128 ? 10.188 -10.148 -2.787 1 86.81 128 SER B CA 1
ATOM 2411 C C . SER B 1 128 ? 9.812 -11.086 -1.641 1 86.81 128 SER B C 1
ATOM 2413 O O . SER B 1 128 ? 8.656 -11.484 -1.512 1 86.81 128 SER B O 1
ATOM 2415 N N . SER B 1 129 ? 10.789 -11.344 -0.833 1 86.31 129 SER B N 1
ATOM 2416 C CA . SER B 1 129 ? 10.57 -12.305 0.242 1 86.31 129 SER B CA 1
ATOM 2417 C C . SER B 1 129 ? 11.43 -11.984 1.457 1 86.31 129 SER B C 1
ATOM 2419 O O . SER B 1 129 ? 12.406 -11.242 1.351 1 86.31 129 SER B O 1
ATOM 2421 N N . LEU B 1 130 ? 11.047 -12.602 2.559 1 84.81 130 LEU B N 1
ATOM 2422 C CA . LEU B 1 130 ? 11.844 -12.523 3.775 1 84.81 130 LEU B CA 1
ATOM 2423 C C . LEU B 1 130 ? 13.156 -13.281 3.617 1 84.81 130 LEU B C 1
ATOM 2425 O O . LEU B 1 130 ? 14.07 -13.125 4.43 1 84.81 130 LEU B O 1
ATOM 2429 N N . ASP B 1 131 ? 13.297 -14.039 2.568 1 83.88 131 ASP B N 1
ATOM 2430 C CA . ASP B 1 131 ? 14.539 -14.758 2.33 1 83.88 131 ASP B CA 1
ATOM 2431 C C . ASP B 1 131 ? 15.594 -13.844 1.705 1 83.88 131 ASP B C 1
ATOM 2433 O O . ASP B 1 131 ? 16.625 -14.32 1.227 1 83.88 131 ASP B O 1
ATOM 2437 N N . CYS B 1 132 ? 15.227 -12.633 1.56 1 79.81 132 CYS B N 1
ATOM 2438 C CA . CYS B 1 132 ? 16.141 -11.578 1.124 1 79.81 132 CYS B CA 1
ATOM 2439 C C . CYS B 1 132 ? 16.359 -11.633 -0.382 1 79.81 132 CYS B C 1
ATOM 2441 O O . CYS B 1 132 ? 17.359 -11.125 -0.884 1 79.81 132 CYS B O 1
ATOM 2443 N N . THR B 1 133 ? 15.438 -12.25 -1.041 1 80.62 133 THR B N 1
ATOM 2444 C CA . THR B 1 133 ? 15.594 -12.336 -2.488 1 80.62 133 THR B CA 1
ATOM 2445 C C . THR B 1 133 ? 14.445 -11.633 -3.201 1 80.62 133 THR B C 1
ATOM 2447 O O . THR B 1 133 ? 13.359 -11.469 -2.637 1 80.62 133 THR B O 1
ATOM 2450 N N . ILE B 1 134 ? 14.82 -11.172 -4.34 1 83.69 134 ILE B N 1
ATOM 2451 C CA . ILE B 1 134 ? 13.836 -10.742 -5.328 1 83.69 134 ILE B CA 1
ATOM 2452 C C . ILE B 1 134 ? 13.875 -11.672 -6.535 1 83.69 134 ILE B C 1
ATOM 2454 O O . ILE B 1 134 ? 14.945 -12.008 -7.043 1 83.69 134 ILE B O 1
ATOM 2458 N N . ARG B 1 135 ? 12.727 -12.109 -6.953 1 87.12 135 ARG B N 1
ATOM 2459 C CA . ARG B 1 135 ? 12.648 -13.023 -8.086 1 87.12 135 ARG B CA 1
ATOM 2460 C C . ARG B 1 135 ? 11.773 -12.445 -9.195 1 87.12 135 ARG B C 1
ATOM 2462 O O . ARG B 1 135 ? 10.734 -11.836 -8.93 1 87.12 135 ARG B O 1
ATOM 2469 N N . ARG B 1 136 ? 12.242 -12.648 -10.328 1 87.12 136 ARG B N 1
ATOM 2470 C CA . ARG B 1 136 ? 11.461 -12.367 -11.523 1 87.12 136 ARG B CA 1
ATOM 2471 C C . ARG B 1 136 ? 10.992 -13.656 -12.188 1 87.12 136 ARG B C 1
ATOM 2473 O O . ARG B 1 136 ? 11.797 -14.555 -12.445 1 87.12 136 ARG B O 1
ATOM 2480 N N . TRP B 1 137 ? 9.695 -13.703 -12.438 1 88.69 137 TRP B N 1
ATOM 2481 C CA . TRP B 1 137 ? 9.086 -14.914 -12.969 1 88.69 137 TRP B CA 1
ATOM 2482 C C . TRP B 1 137 ? 8.531 -14.672 -14.375 1 88.69 137 TRP B C 1
ATOM 2484 O O . TRP B 1 137 ? 7.875 -13.664 -14.625 1 88.69 137 TRP B O 1
ATOM 2494 N N . ARG B 1 138 ? 8.883 -15.594 -15.219 1 80.94 138 ARG B N 1
ATOM 2495 C CA . ARG B 1 138 ? 8.289 -15.656 -16.547 1 80.94 138 ARG B CA 1
ATOM 2496 C C . ARG B 1 138 ? 7.879 -17.078 -16.891 1 80.94 138 ARG B C 1
ATOM 2498 O O . ARG B 1 138 ? 8.703 -18 -16.859 1 80.94 138 ARG B O 1
ATOM 2505 N N . GLN B 1 139 ? 6.621 -17.156 -17.328 1 71 139 GLN B N 1
ATOM 2506 C CA . GLN B 1 139 ? 6.125 -18.484 -17.719 1 71 139 GLN B CA 1
ATOM 2507 C C . GLN B 1 139 ? 6.555 -19.547 -16.703 1 71 139 GLN B C 1
ATOM 2509 O O . GLN B 1 139 ? 7.137 -20.562 -17.078 1 71 139 GLN B O 1
ATOM 2514 N N . CYS B 1 140 ? 6.254 -19.328 -15.469 1 72.56 140 CYS B N 1
ATOM 2515 C CA . CYS B 1 140 ? 6.355 -20.25 -14.352 1 72.56 140 CYS B CA 1
ATOM 2516 C C . CYS B 1 140 ? 7.812 -20.516 -13.992 1 72.56 140 CYS B C 1
ATOM 2518 O O . CYS B 1 140 ? 8.117 -21.453 -13.25 1 72.56 140 CYS B O 1
ATOM 2520 N N . LYS B 1 141 ? 8.695 -19.75 -14.594 1 73.31 141 LYS B N 1
ATOM 2521 C CA . LYS B 1 141 ? 10.109 -19.953 -14.258 1 73.31 141 LYS B CA 1
ATOM 2522 C C . LYS B 1 141 ? 10.75 -18.656 -13.773 1 73.31 141 LYS B C 1
ATOM 2524 O O . LYS B 1 141 ? 10.398 -17.578 -14.227 1 73.31 141 LYS B O 1
ATOM 2529 N N . THR B 1 142 ? 11.586 -18.875 -12.711 1 77.44 142 THR B N 1
ATOM 2530 C CA . THR B 1 142 ? 12.406 -17.75 -12.312 1 77.44 142 THR B CA 1
ATOM 2531 C C . THR B 1 142 ? 13.414 -17.391 -13.406 1 77.44 142 THR B C 1
ATOM 2533 O O . THR B 1 142 ? 14.18 -18.266 -13.852 1 77.44 142 THR B O 1
ATOM 2536 N N . VAL B 1 143 ? 13.406 -16.25 -13.844 1 68.12 143 VAL B N 1
ATOM 2537 C CA . VAL B 1 143 ? 14.32 -15.891 -14.922 1 68.12 143 VAL B CA 1
ATOM 2538 C C . VAL B 1 143 ? 15.477 -15.055 -14.359 1 68.12 143 VAL B C 1
ATOM 2540 O O . VAL B 1 143 ? 16.547 -14.977 -14.969 1 68.12 143 VAL B O 1
ATOM 2543 N N . GLU B 1 144 ? 15.328 -14.461 -13.188 1 66.25 144 GLU B N 1
ATOM 2544 C CA . GLU B 1 144 ? 16.359 -13.672 -12.508 1 66.25 144 GLU B CA 1
ATOM 2545 C C . GLU B 1 144 ? 16.109 -13.625 -11 1 66.25 144 GLU B C 1
ATOM 2547 O O . GLU B 1 144 ? 14.953 -13.703 -10.555 1 66.25 144 GLU B O 1
ATOM 2552 N N . PHE B 1 145 ? 17.109 -13.742 -10.234 1 66.5 145 PHE B N 1
ATOM 2553 C CA . PHE B 1 145 ? 16.969 -13.617 -8.789 1 66.5 145 PHE B CA 1
ATOM 2554 C C . PHE B 1 145 ? 18.094 -12.773 -8.203 1 66.5 145 PHE B C 1
ATOM 2556 O O . PHE B 1 145 ? 19.234 -12.859 -8.648 1 66.5 145 PHE B O 1
ATOM 2563 N N . TRP B 1 146 ? 17.672 -11.742 -7.547 1 65.38 146 TRP B N 1
ATOM 2564 C CA . TRP B 1 146 ? 18.609 -10.867 -6.855 1 65.38 146 TRP B CA 1
ATOM 2565 C C . TRP B 1 146 ? 18.594 -11.117 -5.352 1 65.38 146 TRP B C 1
ATOM 2567 O O . TRP B 1 146 ? 17.516 -11.242 -4.754 1 65.38 146 TRP B O 1
ATOM 2577 N N . GLU B 1 147 ? 19.641 -11.633 -4.914 1 61.5 147 GLU B N 1
ATOM 2578 C CA . GLU B 1 147 ? 19.797 -11.648 -3.463 1 61.5 147 GLU B CA 1
ATOM 2579 C C . GLU B 1 147 ? 20.047 -10.25 -2.914 1 61.5 147 GLU B C 1
ATOM 2581 O O . GLU B 1 147 ? 21.062 -9.625 -3.23 1 61.5 147 GLU B O 1
ATOM 2586 N N . ALA B 1 148 ? 18.859 -9.648 -2.723 1 52.97 148 ALA B N 1
ATOM 2587 C CA . ALA B 1 148 ? 19.031 -8.352 -2.076 1 52.97 148 ALA B CA 1
ATOM 2588 C C . ALA B 1 148 ? 19.703 -8.5 -0.716 1 52.97 148 ALA B C 1
ATOM 2590 O O . ALA B 1 148 ? 19.469 -9.484 -0.005 1 52.97 148 ALA B O 1
ATOM 2591 N N . HIS B 1 149 ? 20.703 -7.902 -0.426 1 55.09 149 HIS B N 1
ATOM 2592 C CA . HIS B 1 149 ? 21.562 -7.988 0.75 1 55.09 149 HIS B CA 1
ATOM 2593 C C . HIS B 1 149 ? 20.875 -8.758 1.875 1 55.09 149 HIS B C 1
ATOM 2595 O O . HIS B 1 149 ? 19.703 -9.133 1.754 1 55.09 149 HIS B O 1
ATOM 2601 N N . LYS B 1 150 ? 21.719 -9.062 3.018 1 59.66 150 LYS B N 1
ATOM 2602 C CA . LYS B 1 150 ? 21.516 -9.812 4.258 1 59.66 150 LYS B CA 1
ATOM 2603 C C . LYS B 1 150 ? 20.281 -9.305 5.008 1 59.66 150 LYS B C 1
ATOM 2605 O O . LYS B 1 150 ? 20.156 -9.508 6.215 1 59.66 150 LYS B O 1
ATOM 2610 N N . VAL B 1 151 ? 19.438 -8.594 4.035 1 62.66 151 VAL B N 1
ATOM 2611 C CA . VAL B 1 151 ? 18.328 -8.078 4.824 1 62.66 151 VAL B CA 1
ATOM 2612 C C . VAL B 1 151 ? 17 -8.453 4.16 1 62.66 151 VAL B C 1
ATOM 2614 O O . VAL B 1 151 ? 16.906 -8.508 2.932 1 62.66 151 VAL B O 1
ATOM 2617 N N . ALA B 1 152 ? 16.062 -8.797 4.973 1 66.81 152 ALA B N 1
ATOM 2618 C CA . ALA B 1 152 ? 14.711 -9.141 4.52 1 66.81 152 ALA B CA 1
ATOM 2619 C C . ALA B 1 152 ? 14.086 -7.992 3.738 1 66.81 152 ALA B C 1
ATOM 2621 O O . ALA B 1 152 ? 14.156 -6.836 4.156 1 66.81 152 ALA B O 1
ATOM 2622 N N . ILE B 1 153 ? 13.516 -8.25 2.51 1 68.44 153 ILE B N 1
ATOM 2623 C CA . ILE B 1 153 ? 12.82 -7.273 1.678 1 68.44 153 ILE B CA 1
ATOM 2624 C C . ILE B 1 153 ? 11.344 -7.242 2.037 1 68.44 153 ILE B C 1
ATOM 2626 O O . ILE B 1 153 ? 10.672 -8.281 2.041 1 68.44 153 ILE B O 1
ATOM 2630 N N . GLN B 1 154 ? 10.852 -6.086 2.322 1 71 154 GLN B N 1
ATOM 2631 C CA . GLN B 1 154 ? 9.492 -6 2.838 1 71 154 GLN B CA 1
ATOM 2632 C C . GLN B 1 154 ? 8.516 -5.551 1.753 1 71 154 GLN B C 1
ATOM 2634 O O . GLN B 1 154 ? 7.316 -5.816 1.837 1 71 154 GLN B O 1
ATOM 2639 N N . ALA B 1 155 ? 9.055 -4.875 0.767 1 73.81 155 ALA B N 1
ATOM 2640 C CA . ALA B 1 155 ? 8.125 -4.375 -0.243 1 73.81 155 ALA B CA 1
ATOM 2641 C C . ALA B 1 155 ? 8.828 -4.188 -1.586 1 73.81 155 ALA B C 1
ATOM 2643 O O . ALA B 1 155 ? 10.031 -3.924 -1.635 1 73.81 155 ALA B O 1
ATOM 2644 N N . VAL B 1 156 ? 8.055 -4.371 -2.676 1 77.19 156 VAL B N 1
ATOM 2645 C CA . VAL B 1 156 ? 8.461 -4.043 -4.035 1 77.19 156 VAL B CA 1
ATOM 2646 C C . VAL B 1 156 ? 7.391 -3.197 -4.711 1 77.19 156 VAL B C 1
ATOM 2648 O O . VAL B 1 156 ? 6.207 -3.549 -4.688 1 77.19 156 VAL B O 1
ATOM 2651 N N . LEU B 1 157 ? 7.816 -2.094 -5.141 1 77.5 157 LEU B N 1
ATOM 2652 C CA . LEU B 1 157 ? 6.91 -1.191 -5.844 1 77.5 157 LEU B CA 1
ATOM 2653 C C . LEU B 1 157 ? 7.449 -0.849 -7.227 1 77.5 157 LEU B C 1
ATOM 2655 O O . LEU B 1 157 ? 8.648 -0.623 -7.395 1 77.5 157 LEU B O 1
ATOM 2659 N N . LYS B 1 158 ? 6.562 -0.801 -8.188 1 78.81 158 LYS B N 1
ATOM 2660 C CA . LYS B 1 158 ? 6.945 -0.385 -9.539 1 78.81 158 LYS B CA 1
ATOM 2661 C C . LYS B 1 158 ? 6.734 1.114 -9.727 1 78.81 158 LYS B C 1
ATOM 2663 O O . LYS B 1 158 ? 5.668 1.643 -9.406 1 78.81 158 LYS B O 1
ATOM 2668 N N . LEU B 1 159 ? 7.805 1.705 -10.227 1 74.94 159 LEU B N 1
ATOM 2669 C CA . LEU B 1 159 ? 7.711 3.123 -10.555 1 74.94 159 LEU B CA 1
ATOM 2670 C C . LEU B 1 159 ? 7.164 3.316 -11.969 1 74.94 159 LEU B C 1
ATOM 2672 O O . LEU B 1 159 ? 7.172 2.383 -12.773 1 74.94 159 LEU B O 1
ATOM 2676 N N . SER B 1 160 ? 6.676 4.555 -12.156 1 73.12 160 SER B N 1
ATOM 2677 C CA . SER B 1 160 ? 6.164 4.859 -13.492 1 73.12 160 SER B CA 1
ATOM 2678 C C . SER B 1 160 ? 7.262 4.75 -14.547 1 73.12 160 SER B C 1
ATOM 2680 O O . SER B 1 160 ? 6.98 4.5 -15.719 1 73.12 160 SER B O 1
ATOM 2682 N N . SER B 1 161 ? 8.477 4.906 -14.156 1 70.06 161 SER B N 1
ATOM 2683 C CA . SER B 1 161 ? 9.609 4.812 -15.07 1 70.06 161 SER B CA 1
ATOM 2684 C C . SER B 1 161 ? 9.891 3.365 -15.453 1 70.06 161 SER B C 1
ATOM 2686 O O . SER B 1 161 ? 10.648 3.102 -16.391 1 70.06 161 SER B O 1
ATOM 2688 N N . GLY B 1 162 ? 9.164 2.477 -14.797 1 72.25 162 GLY B N 1
ATOM 2689 C CA . GLY B 1 162 ? 9.398 1.062 -15.047 1 72.25 162 GLY B CA 1
ATOM 2690 C C . GLY B 1 162 ? 10.375 0.44 -14.062 1 72.25 162 GLY B C 1
ATOM 2691 O O . GLY B 1 162 ? 10.508 -0.785 -14 1 72.25 162 GLY B O 1
ATOM 2692 N N . GLU B 1 163 ? 11 1.259 -13.211 1 76.06 163 GLU B N 1
ATOM 2693 C CA . GLU B 1 163 ? 11.922 0.78 -12.18 1 76.06 163 GLU B CA 1
ATOM 2694 C C . GLU B 1 163 ? 11.164 0.278 -10.953 1 76.06 163 GLU B C 1
ATOM 2696 O O . GLU B 1 163 ? 9.992 0.598 -10.766 1 76.06 163 GLU B O 1
ATOM 2701 N N . PHE B 1 164 ? 11.906 -0.538 -10.211 1 76.62 164 PHE B N 1
ATOM 2702 C CA . PHE B 1 164 ? 11.305 -1.058 -8.984 1 76.62 164 PHE B CA 1
ATOM 2703 C C . PHE B 1 164 ? 12.016 -0.503 -7.754 1 76.62 164 PHE B C 1
ATOM 2705 O O . PHE B 1 164 ? 13.234 -0.363 -7.75 1 76.62 164 PHE B O 1
ATOM 2712 N N . VAL B 1 165 ? 11.188 -0.183 -6.773 1 76.62 165 VAL B N 1
ATOM 2713 C CA . VAL B 1 165 ? 11.711 0.222 -5.473 1 76.62 165 VAL B CA 1
ATOM 2714 C C . VAL B 1 165 ? 11.461 -0.884 -4.449 1 76.62 165 VAL B C 1
ATOM 2716 O O . VAL B 1 165 ? 10.359 -1.432 -4.371 1 76.62 165 VAL B O 1
ATOM 2719 N N . THR B 1 166 ? 12.461 -1.266 -3.799 1 75.81 166 THR B N 1
ATOM 2720 C CA . THR B 1 166 ? 12.344 -2.254 -2.732 1 75.81 166 THR B CA 1
ATOM 2721 C C . THR B 1 166 ? 12.766 -1.661 -1.394 1 75.81 166 THR B C 1
ATOM 2723 O O . THR B 1 166 ? 13.523 -0.688 -1.352 1 75.81 166 THR B O 1
ATOM 2726 N N . GLY B 1 167 ? 12.102 -2.078 -0.262 1 68.88 167 GLY B N 1
ATOM 2727 C CA . GLY B 1 167 ? 12.43 -1.589 1.067 1 68.88 167 GLY B CA 1
ATOM 2728 C C . GLY B 1 167 ? 12.703 -2.701 2.062 1 68.88 167 GLY B C 1
ATOM 2729 O O . GLY B 1 167 ? 12.117 -3.783 1.965 1 68.88 167 GLY B O 1
ATOM 2730 N N . ASN B 1 168 ? 13.75 -2.549 2.887 1 60.69 168 ASN B N 1
ATOM 2731 C CA . ASN B 1 168 ? 14.102 -3.502 3.934 1 60.69 168 ASN B CA 1
ATOM 2732 C C . ASN B 1 168 ? 13.797 -2.949 5.324 1 60.69 168 ASN B C 1
ATOM 2734 O O . ASN B 1 168 ? 13.93 -1.747 5.562 1 60.69 168 ASN B O 1
ATOM 2738 N N . PHE B 1 169 ? 12.875 -3.66 6.246 1 50.59 169 PHE B N 1
ATOM 2739 C CA . PHE B 1 169 ? 12.789 -3.34 7.664 1 50.59 169 PHE B CA 1
ATOM 2740 C C . PHE B 1 169 ? 13.938 -3.979 8.438 1 50.59 169 PHE B C 1
ATOM 2742 O O . PHE B 1 169 ? 14.195 -5.176 8.305 1 50.59 169 PHE B O 1
ATOM 2749 N N . PHE B 1 170 ? 15.023 -3.342 8.555 1 44.28 170 PHE B N 1
ATOM 2750 C CA . PHE B 1 170 ? 16.047 -4.047 9.328 1 44.28 170 PHE B CA 1
ATOM 2751 C C . PHE B 1 170 ? 15.625 -4.16 10.797 1 44.28 170 PHE B C 1
ATOM 2753 O O . PHE B 1 170 ? 15.133 -3.197 11.383 1 44.28 170 PHE B O 1
ATOM 2760 N N . SER B 1 171 ? 15.258 -5.125 11.445 1 38.75 171 SER B N 1
ATOM 2761 C CA . SER B 1 171 ? 15.25 -5.34 12.891 1 38.75 171 SER B CA 1
ATOM 2762 C C . SER B 1 171 ? 16.484 -4.719 13.547 1 38.75 171 SER B C 1
ATOM 2764 O O . SER B 1 171 ? 16.359 -3.994 14.539 1 38.75 171 SER B O 1
ATOM 2766 N N . ASN B 1 172 ? 17.688 -5.473 13.742 1 33.97 172 ASN B N 1
ATOM 2767 C CA . ASN B 1 172 ? 18.766 -5.035 14.625 1 33.97 172 ASN B CA 1
ATOM 2768 C C . ASN B 1 172 ? 19.25 -3.637 14.258 1 33.97 172 ASN B C 1
ATOM 2770 O O . ASN B 1 172 ? 18.953 -3.131 13.18 1 33.97 172 ASN B O 1
ATOM 2774 N N . CYS B 1 173 ? 20.484 -2.988 14.945 1 30.67 173 CYS B N 1
ATOM 2775 C CA . CYS B 1 173 ? 21.188 -1.714 14.883 1 30.67 173 CYS B CA 1
ATOM 2776 C C . CYS B 1 173 ? 21.172 -1.146 13.469 1 30.67 173 CYS B C 1
ATOM 2778 O O . CYS B 1 173 ? 21.281 0.066 13.281 1 30.67 173 CYS B O 1
ATOM 2780 N N . LEU B 1 174 ? 22 -1.646 12.609 1 30.91 174 LEU B N 1
ATOM 2781 C CA . LEU B 1 174 ? 22.406 -0.993 11.367 1 30.91 174 LEU B CA 1
ATOM 2782 C C . LEU B 1 174 ? 21.203 -0.762 10.461 1 30.91 174 LEU B C 1
ATOM 2784 O O . LEU B 1 174 ? 20.25 -1.55 10.477 1 30.91 174 LEU B O 1
ATOM 2788 N N . HIS B 1 175 ? 21.281 0.476 9.844 1 34.19 175 HIS B N 1
ATOM 2789 C CA . HIS B 1 175 ? 20.469 1.363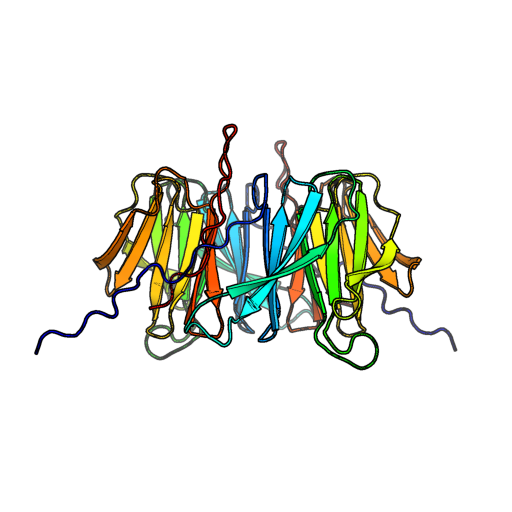 9.016 1 34.19 175 HIS B CA 1
ATOM 2790 C C . HIS B 1 175 ? 19.891 0.62 7.824 1 34.19 175 HIS B C 1
ATOM 2792 O O . HIS B 1 175 ? 20.609 0.22 6.914 1 34.19 175 HIS B O 1
ATOM 2798 N N . ARG B 1 176 ? 18.938 -0.211 8.086 1 37.34 176 ARG B N 1
ATOM 2799 C CA . ARG B 1 176 ? 18.203 -1.035 7.129 1 37.34 176 ARG B CA 1
ATOM 2800 C C . ARG B 1 176 ? 17.5 -0.171 6.09 1 37.34 176 ARG B C 1
ATOM 2802 O O . ARG B 1 176 ? 16.438 0.406 6.367 1 37.34 176 ARG B O 1
ATOM 2809 N N . ILE B 1 177 ? 18.109 0.799 5.633 1 39.28 177 ILE B N 1
ATOM 2810 C CA . ILE B 1 177 ? 17.484 1.481 4.504 1 39.28 177 ILE B CA 1
ATOM 2811 C C . ILE B 1 177 ? 17.141 0.468 3.41 1 39.28 177 ILE B C 1
ATOM 2813 O O . ILE B 1 177 ? 17.859 -0.522 3.232 1 39.28 177 ILE B O 1
ATOM 2817 N N . LEU B 1 178 ? 15.992 0.379 3.168 1 43.88 178 LEU B N 1
ATOM 2818 C CA . LEU B 1 178 ? 15.305 -0.065 1.96 1 43.88 178 LEU B CA 1
ATOM 2819 C C . LEU B 1 178 ? 16.047 0.407 0.71 1 43.88 178 LEU B C 1
ATOM 2821 O O . LEU B 1 178 ? 16.375 1.588 0.592 1 43.88 178 LEU B O 1
ATOM 2825 N N . SER B 1 179 ? 16.984 -0.499 0.212 1 40.28 179 SER B N 1
ATOM 2826 C CA . SER B 1 179 ? 17.516 -0.486 -1.147 1 40.28 179 SER B CA 1
ATOM 2827 C C . SER B 1 179 ? 16.391 -0.366 -2.176 1 40.28 179 SER B C 1
ATOM 2829 O O . SER B 1 179 ? 15.367 -1.03 -2.057 1 40.28 179 SER B O 1
ATOM 2831 N N . LEU B 1 180 ? 16.281 0.941 -2.762 1 42.47 180 LEU B N 1
ATOM 2832 C CA . LEU B 1 180 ? 15.695 1.612 -3.914 1 42.47 180 LEU B CA 1
ATOM 2833 C C . LEU B 1 180 ? 15.711 0.706 -5.141 1 42.47 180 LEU B C 1
ATOM 2835 O O . LEU B 1 180 ? 16.438 -0.292 -5.168 1 42.47 180 LEU B O 1
ATOM 2839 N N . ILE B 1 181 ? 15.93 1.273 -6.379 1 42.12 181 ILE B N 1
ATOM 2840 C CA . ILE B 1 181 ? 15.5 1.304 -7.773 1 42.12 181 ILE B CA 1
ATOM 2841 C C . ILE B 1 181 ? 16.156 0.161 -8.539 1 42.12 181 ILE B C 1
ATOM 2843 O O . ILE B 1 181 ? 17.391 0.058 -8.578 1 42.12 181 ILE B O 1
ATOM 2847 N N . LEU B 1 182 ? 15.617 -0.86 -8.555 1 36.69 182 LEU B N 1
ATOM 2848 C CA . LEU B 1 182 ? 16.062 -1.77 -9.602 1 36.69 182 LEU B CA 1
ATOM 2849 C C . LEU B 1 182 ? 15.555 -1.322 -10.961 1 36.69 182 LEU B C 1
ATOM 2851 O O . LEU B 1 182 ? 14.359 -1.065 -11.133 1 36.69 182 LEU B O 1
ATOM 2855 N N . VAL B 1 183 ? 16.234 -0.376 -11.625 1 32.47 183 VAL B N 1
ATOM 2856 C CA . VAL B 1 183 ? 15.992 0.008 -13.016 1 32.47 183 VAL B CA 1
ATOM 2857 C C . VAL B 1 183 ? 16.375 -1.142 -13.945 1 32.47 183 VAL B C 1
ATOM 2859 O O . VAL B 1 183 ? 17.453 -1.722 -13.812 1 32.47 183 VAL B O 1
ATOM 2862 N N . ALA B 1 184 ? 15.344 -1.78 -14.609 1 29.05 184 ALA B N 1
ATOM 2863 C CA . ALA B 1 184 ? 15.812 -2.451 -15.812 1 29.05 184 ALA B CA 1
ATOM 2864 C C . ALA B 1 184 ? 16.25 -1.438 -16.875 1 29.05 184 ALA B C 1
ATOM 2866 O O . ALA B 1 184 ? 15.648 -0.363 -16.984 1 29.05 184 ALA B O 1
#

Sequence (368 aa):
MTIDGCNYRLSCTLRAHEDDVRRICLCGNSGIATSSRDKTVRFWVPDPEKKHGYLLSKTLAGHTSFVGPLAWIPPGERFPEGGIVSGGMDTLVLLWDLGRGEIVEKLEGHQFQVTGIAIDDNGDIISSSLDCTIRRWRQCKTVEFWEAHKVAIQAVLKLSSGEFVTGNFFSNCLHRILSLILVAMTIDGCNYRLSCTLRAHEDDVRRICLCGNSGIATSSRDKTVRFWVPDPEKKHGYLLSKTLAGHTSFVGPLAWIPPGERFPEGGIVSGGMDTLVLLWDLGRGEIVEKLEGHQFQVTGIAIDDNGDIISSSLDCTIRRWRQCKTVEFWEAHKVAIQAVLKLSSGEFVTGNFFSNCLHRILSLILVA

pLDDT: mean 79.38, std 18.81, range [20.58, 98.19]

Secondary structure (DSSP, 8-state):
--------EE-------SS-EEEEEE-TTS-EEEEETTSEEEEEEE-SSSTT-EEEEEEEE--SS-EEEEEEE-S-SS-TT-EEEEEETTSEEEEEETTTTEEEEEEE--SS-EEEEEE-TTS-EEEEETTSEEEEEETTEEEEEEE--SS-EEEEEE-TTS-EEEEE---SSS-------EE-/--------EE-------SS-EEEEEE-TTS-EEEEETTSEEEEEEE-SSSTT-EEEEEEEE--SS-EEEEEEE-S-SS-TT-EEEEEETTSEEEEEETTTTEEEEEEE--SS-EEEEEE-TTS-EEEEETTSEEEEEETTEEEEEEE--SS-EEEEEE-TTS-EEEEE---SSS-------EE-

Foldseek 3Di:
DPPPPPDDDDQDDDDDDPAAWADWDDQDQAFIWTWGQSQWIWTWHDDPVGDPDIDTDAIAHDGPGGKHEKDWAHADDVANSTWMWIWAQSQWIFIARPVVSDTPEIAHDGPGTWQEWDAFPVRWIWTFFQSQKIFTDDPNDTPDIDNHPPFGWRYWDADPVRWIFIFGPHPDDDDRDSRTTRDD/DPPPPPDDDDQDDDDDDPAAWADWDDQDQAFIWTWGQSQWIWTWHDDPVGDPDIDTDAIAHDGPGGKHEKDWAHADDVQNSTWMWIWAQSQWIFIARPVVSDTPEIAHDGPGTWQEWDAFPVRWIWIFFQSQKIFTDDPNDTPDIDNHPPFGWRYWDADPQRWIWIFGPHPDDDDRGGHTTPDD

Solvent-accessible surface area (backbone atoms only — not comparable to full-atom values): 18954 Å² total; per-residue (Å²): 129,80,74,76,64,81,59,66,39,85,55,35,70,53,79,75,57,74,28,32,48,64,34,78,35,75,38,77,92,64,26,39,37,35,19,10,54,63,19,31,36,37,34,30,26,71,33,93,87,35,91,65,28,68,36,85,71,47,73,44,74,77,57,90,30,33,24,38,27,55,36,69,38,72,60,42,91,93,27,70,66,8,31,41,38,39,20,14,56,64,17,38,37,39,32,30,34,53,71,77,63,39,77,75,38,73,36,79,75,56,85,29,31,30,36,15,38,34,68,49,97,87,66,34,42,35,36,26,11,54,62,12,34,35,37,32,34,50,96,70,31,76,76,46,73,43,75,47,61,107,43,33,29,50,37,43,42,72,43,95,88,65,25,30,33,31,31,19,53,41,80,69,92,63,57,24,40,31,38,36,28,32,35,95,129,78,74,77,63,83,60,64,40,83,56,33,70,52,77,74,60,75,27,32,49,64,33,79,36,75,40,77,94,65,27,38,35,35,18,12,55,63,18,32,38,37,34,30,26,72,35,91,88,36,91,70,28,69,35,84,73,46,76,45,74,77,56,88,29,33,25,37,28,54,37,70,38,72,60,42,90,90,27,70,67,7,31,40,37,40,19,14,57,64,16,37,36,38,33,29,34,53,72,78,62,39,78,75,39,72,36,78,75,56,85,28,32,28,36,17,39,32,67,49,96,86,66,34,42,36,36,24,11,54,63,12,33,34,37,33,33,50,94,71,31,76,76,47,71,42,73,46,62,106,42,34,28,49,38,42,42,71,42,95,86,64,21,30,36,31,34,17,54,39,81,71,89,67,59,20,40,22,48,38,27,30,36,96

InterPro domains:
  IPR001680 WD40 repeat [PF00400] (11-44)
  IPR001680 WD40 repeat [PF00400] (58-97)
  IPR001680 WD40 repeat [PF00400] (102-137)
  IPR001680 WD40 repeat [PS50082] (14-44)
  IPR001680 WD40 repeat [PS50082] (60-106)
  IPR001680 WD40 repeat [SM00320] (7-45)
  IPR001680 WD40 repeat [SM00320] (53-97)
  IPR001680 WD40 repeat [SM00320] (100-138)
  IPR015943 WD40/YVTN repeat-like-containing domain superfamily [G3DSA:2.130.10.10] (7-180)
  IPR019775 WD40 repeat, conserved site [PS00678] (84-98)
  IPR036322 WD40-repeat-containing domain superfamily [SSF50978] (6-168)

Nearest PDB structures (foldseek):
  4wjv-assembly3_C  TM=8.269E-01  e=5.602E-09  Saccharomyces cerevisiae S288C
  5jcs-assembly1_q  TM=8.390E-01  e=3.237E-08  Saccharomyces cerevisiae S288C
  4v7f-assembly1_q  TM=8.020E-01  e=7.390E-08  Saccharomyces cerevisiae
  6zqc-assembly1_UD  TM=8.594E-01  e=1.245E-04  Saccharomyces cerevisiae S288C
  6lqs-assembly1_A4  TM=7.554E-01  e=6.365E-05  Saccharomyces cerevisiae S288C

Organism: Zingiber officinale (NCBI:txid94328)

Radius of gyration: 20.19 Å; Cα contacts (8 Å, |Δi|>4): 1092; chains: 2; bounding box: 51×51×51 Å